Protein AF-0000000072264034 (afdb_homodimer)

Secondary structure (DSSP, 8-state):
--EEEEEEEEE-S-GGGGIIIIIIIT--EEEEE-SSEEEEEEEEEEEEEEEEESS-STTPPPPSEEEEES-HHHHHHHHHHHT----EEEEE-TTSEEEEEEE-TT--EEEEEEE--/--EEEEEEEEE-S-GGGGIIIIIIIT--EEEEE-SSEEEEEEEEEEEEEEEEESS-STTPPPPSEEEEES-HHHHHHHHHHHT----EEEEE-TTSEEEEEEE-TT--EEEEEEE--

Radius of gyration: 17.18 Å; Cα contacts (8 Å, |Δi|>4): 587; chains: 2; bounding box: 40×47×37 Å

Nearest PDB structures (foldseek):
  2pjs-assembly1_B  TM=9.920E-01  e=3.152E-16  Agrobacterium fabrum str. C58
  3itw-assembly1_B-2  TM=6.545E-01  e=9.251E-06  Micromonospora sp. ML1
  4hc5-assembly2_C  TM=7.228E-01  e=2.281E-04  Sphaerobacter thermophilus DSM 20745
  2i7r-assembly1_B  TM=6.997E-01  e=4.923E-04  Streptococcus pneumoniae
  1ss4-assembly1_A  TM=8.715E-01  e=2.963E-03  Bacillus cereus

Foldseek 3Di:
DDDDADDDDDDDPFQVLQCLPLCVLVPWDFPDDPRNDTDTDDPDDDDHDDDDDPAVPPRHHNFPEEAEDPDQVVSVVSCVVSPWDWPADQDQDPVFKGWTWTAGSVGTIYIYIYGHD/DDDDADDDDDDDPFQVLQCLPLCVLVPWDFPDDPRNDTDTHDPDDDDHDDDDDPAVPPRHHNFPEEAEDPDQVVSVVSCVVSPWDWPADQDQDPVFKGWTWTAGSVGTIYIYIYGHD

Sequence (234 aa):
MAVRRIVANISASDPAAARRFYGDLLGLDVAMDFGWIVTYAGDAEARVQVSVMSEGGAGTPVPDLSIEVDDVDAVLERAIALGFSIEYGPADEEWGVRRFYTRDSYGRLVNILTHKHMAVRRIVANISASDPAAARRFYGDLLGLDVAMDFGWIVTYAGDAEARVQVSVMSEGGAGTPVPDLSIEVDDVDAVLERAIALGFSIEYGPADEEWGVRRFYTRDSYGRLVNILTHKH

Organism: Brucella abortus (strain 2308) (NCBI:txid359391)

InterPro domains:
  IPR004360 Glyoxalase/fosfomycin resistance/dioxygenase domain [PF00903] (10-110)
  IPR029068 Glyoxalase/Bleomycin resistance protein/Dihydroxybiphenyl dioxygenase [G3DSA:3.10.180.10] (14-116)
  IPR029068 Glyoxalase/Bleomycin resistance protein/Dihydroxybiphenyl dioxygenase [SSF54593] (6-112)
  IPR037523 Vicinal oxygen chelate (VOC), core domain [PS51819] (2-115)

Structure (mmCIF, N/CA/C/O backbone):
data_AF-0000000072264034-model_v1
#
loop_
_entity.id
_entit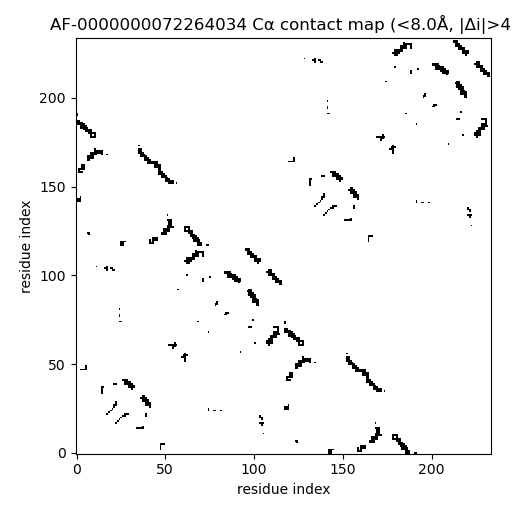y.type
_entity.pdbx_description
1 polymer 'Glyoxalase family protein'
#
loop_
_atom_site.group_PDB
_atom_site.id
_atom_site.type_symbol
_atom_site.label_atom_id
_atom_site.label_alt_id
_atom_site.label_comp_id
_atom_site.label_asym_id
_atom_site.label_entity_id
_atom_site.label_seq_id
_atom_site.pdbx_PDB_ins_code
_atom_site.Cartn_x
_atom_site.Cartn_y
_atom_site.Cartn_z
_atom_site.occupancy
_atom_site.B_iso_or_equiv
_atom_site.auth_seq_id
_atom_site.auth_comp_id
_atom_site.auth_asym_id
_atom_site.auth_atom_id
_atom_site.pdbx_PDB_model_num
ATOM 1 N N . MET A 1 1 ? 7.02 11.719 16.031 1 72.62 1 MET A N 1
ATOM 2 C CA . MET A 1 1 ? 5.891 11.422 15.156 1 72.62 1 MET A CA 1
ATOM 3 C C . MET A 1 1 ? 6.023 10.039 14.539 1 72.62 1 MET A C 1
ATOM 5 O O . MET A 1 1 ? 7.043 9.719 13.922 1 72.62 1 MET A O 1
ATOM 9 N N . ALA A 1 2 ? 4.902 9.203 14.82 1 92 2 ALA A N 1
ATOM 10 C CA . ALA A 1 2 ? 5.043 7.801 14.43 1 92 2 ALA A CA 1
ATOM 11 C C . ALA A 1 2 ? 3.949 7.398 13.445 1 92 2 ALA A C 1
ATOM 13 O O . ALA A 1 2 ? 2.783 7.758 13.625 1 92 2 ALA A O 1
ATOM 14 N N . VAL A 1 3 ? 4.289 6.922 12.328 1 98.62 3 VAL A N 1
ATOM 15 C CA . VAL A 1 3 ? 3.363 6.266 11.406 1 98.62 3 VAL A CA 1
ATOM 16 C C . VAL A 1 3 ? 2.816 4.992 12.047 1 98.62 3 VAL A C 1
ATOM 18 O O . VAL A 1 3 ? 3.576 4.188 12.586 1 98.62 3 VAL A O 1
ATOM 21 N N . ARG A 1 4 ? 1.456 4.812 11.945 1 98.56 4 ARG A N 1
ATOM 22 C CA . ARG A 1 4 ? 0.807 3.664 12.57 1 98.56 4 ARG A CA 1
ATOM 23 C C . ARG A 1 4 ? 0.429 2.615 11.523 1 98.56 4 ARG A C 1
ATOM 25 O O . ARG A 1 4 ? 0.397 1.42 11.828 1 98.56 4 ARG A O 1
ATOM 32 N N . ARG A 1 5 ? 0.097 3.082 10.336 1 98.69 5 ARG A N 1
ATOM 33 C CA . ARG A 1 5 ? -0.294 2.191 9.25 1 98.69 5 ARG A CA 1
ATOM 34 C C . ARG A 1 5 ? -0.157 2.885 7.895 1 98.69 5 ARG A C 1
ATOM 36 O O . ARG A 1 5 ? -0.272 4.109 7.805 1 98.69 5 ARG A O 1
ATOM 43 N N . ILE A 1 6 ? 0.175 2.156 6.926 1 98.88 6 ILE A N 1
ATOM 44 C CA . ILE A 1 6 ? 0.153 2.572 5.527 1 98.88 6 ILE A CA 1
ATOM 45 C C . ILE A 1 6 ? -0.735 1.624 4.723 1 98.88 6 ILE A C 1
ATOM 47 O O . ILE A 1 6 ? -0.479 0.419 4.672 1 98.88 6 ILE A O 1
ATOM 51 N N . VAL A 1 7 ? -1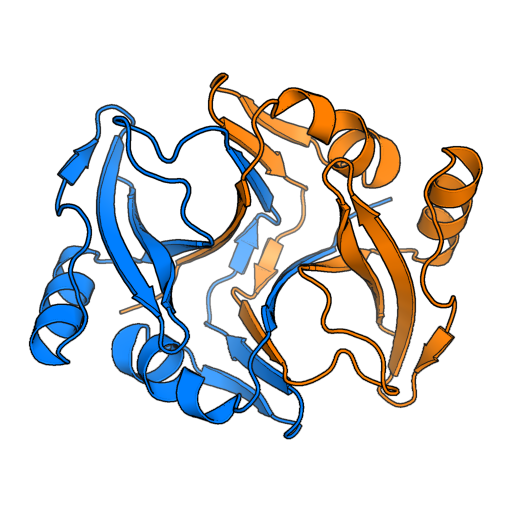.782 2.164 4.16 1 98.94 7 VAL A N 1
ATOM 52 C CA . VAL A 1 7 ? -2.719 1.359 3.381 1 98.94 7 VAL A CA 1
ATOM 53 C C . VAL A 1 7 ? -2.729 1.838 1.93 1 98.94 7 VAL A C 1
ATOM 55 O O . VAL A 1 7 ? -2.889 3.031 1.665 1 98.94 7 VAL A O 1
ATOM 58 N N . ALA A 1 8 ? -2.514 0.905 1.01 1 98.94 8 ALA A N 1
ATOM 59 C CA . ALA A 1 8 ? -2.68 1.218 -0.407 1 98.94 8 ALA A CA 1
ATOM 60 C C . ALA A 1 8 ? -4.156 1.359 -0.768 1 98.94 8 ALA A C 1
ATOM 62 O O . ALA A 1 8 ? -4.984 0.551 -0.344 1 98.94 8 ALA A O 1
ATOM 63 N N . ASN A 1 9 ? -4.465 2.41 -1.533 1 98.88 9 ASN A N 1
ATOM 64 C CA . ASN A 1 9 ? -5.809 2.596 -2.07 1 98.88 9 ASN A CA 1
ATOM 65 C C . ASN A 1 9 ? -5.844 2.387 -3.582 1 98.88 9 ASN A C 1
ATOM 67 O O . ASN A 1 9 ? -5.004 2.926 -4.309 1 98.88 9 ASN A O 1
ATOM 71 N N . ILE A 1 10 ? -6.793 1.66 -4.004 1 98.81 10 ILE A N 1
ATOM 72 C CA . ILE A 1 10 ? -7.012 1.413 -5.426 1 98.81 10 ILE A CA 1
ATOM 73 C C . ILE A 1 10 ? -8.258 2.158 -5.895 1 98.81 10 ILE A C 1
ATOM 75 O O . ILE A 1 10 ? -9.359 1.921 -5.387 1 98.81 10 ILE A O 1
ATOM 79 N N . SER A 1 11 ? -8.062 3.045 -6.832 1 98.69 11 SER A N 1
ATOM 80 C CA . SER A 1 11 ? -9.188 3.754 -7.422 1 98.69 11 SER A CA 1
ATOM 81 C C . SER A 1 11 ? -9.938 2.873 -8.414 1 98.69 11 SER A C 1
ATOM 83 O O . SER A 1 11 ? -9.336 2.295 -9.32 1 98.69 11 SER A O 1
ATOM 85 N N . ALA A 1 12 ? -11.188 2.756 -8.234 1 98.31 12 A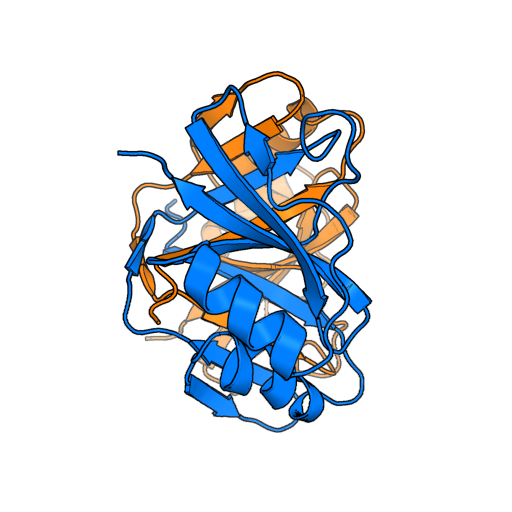LA A N 1
ATOM 86 C CA . ALA A 1 12 ? -12.023 1.998 -9.156 1 98.31 12 ALA A CA 1
ATOM 87 C C . ALA A 1 12 ? -13.469 2.492 -9.125 1 98.31 12 ALA A C 1
ATOM 89 O O . ALA A 1 12 ? -13.984 2.84 -8.055 1 98.31 12 ALA A O 1
ATOM 90 N N . SER A 1 13 ? -14.117 2.471 -10.25 1 97.06 13 SER A N 1
ATOM 91 C CA . SER A 1 13 ? -15.516 2.869 -10.312 1 97.06 13 SER A CA 1
ATOM 92 C C . 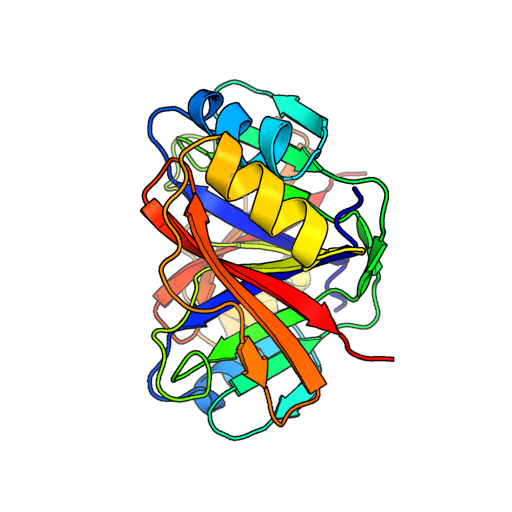SER A 1 13 ? -16.422 1.838 -9.633 1 97.06 13 SER A C 1
ATOM 94 O O . SER A 1 13 ? -17.453 2.184 -9.086 1 97.06 13 SER A O 1
ATOM 96 N N . ASP A 1 14 ? -16.047 0.581 -9.648 1 96.12 14 ASP A N 1
ATOM 97 C CA . ASP A 1 14 ? -16.812 -0.506 -9.039 1 96.12 14 ASP A CA 1
ATOM 98 C C . ASP A 1 14 ? -15.969 -1.264 -8.016 1 96.12 14 ASP A C 1
ATOM 100 O O . ASP A 1 14 ? -15.367 -2.295 -8.336 1 96.12 14 ASP A O 1
ATOM 104 N N . PRO A 1 15 ? -16.047 -0.89 -6.75 1 96.62 15 PRO A N 1
ATOM 105 C CA . PRO A 1 15 ? -15.242 -1.549 -5.719 1 96.62 15 PRO A CA 1
ATOM 106 C C . PRO A 1 15 ? -15.617 -3.016 -5.523 1 96.62 15 PRO A C 1
ATOM 108 O O . PRO A 1 15 ? -14.797 -3.812 -5.062 1 96.62 15 PRO A O 1
ATOM 111 N N . ALA A 1 16 ? -16.766 -3.451 -5.914 1 93.62 16 ALA A N 1
ATOM 112 C CA . ALA A 1 16 ? -17.234 -4.812 -5.695 1 93.62 16 ALA A CA 1
ATOM 113 C C . ALA A 1 16 ? -16.469 -5.812 -6.555 1 93.62 16 ALA A C 1
ATOM 115 O O . ALA A 1 16 ? -16.344 -6.984 -6.191 1 93.62 16 ALA A O 1
ATOM 116 N N . ALA A 1 17 ? -15.961 -5.375 -7.625 1 95.62 17 ALA A N 1
ATOM 117 C CA . ALA A 1 17 ? -15.234 -6.254 -8.539 1 95.62 17 ALA A CA 1
ATOM 118 C C . ALA A 1 17 ? -13.938 -6.75 -7.91 1 95.62 17 ALA A C 1
ATOM 120 O O . ALA A 1 17 ? -13.344 -7.723 -8.383 1 95.62 17 ALA A O 1
ATOM 121 N N . ALA A 1 18 ? -13.523 -6.105 -6.816 1 97.12 18 ALA A N 1
ATOM 122 C CA . ALA A 1 18 ? -12.266 -6.445 -6.148 1 97.12 18 ALA A CA 1
ATOM 123 C C . ALA A 1 18 ? -12.336 -7.84 -5.539 1 97.12 18 ALA A C 1
ATOM 125 O O . ALA A 1 18 ? -11.297 -8.461 -5.285 1 97.12 18 ALA A O 1
ATOM 126 N N . ARG A 1 19 ? -13.492 -8.359 -5.25 1 97.62 19 ARG A N 1
ATOM 127 C CA . ARG A 1 19 ? -13.68 -9.633 -4.57 1 97.62 19 ARG A CA 1
ATOM 128 C C . ARG A 1 19 ? -13 -10.766 -5.336 1 97.62 19 ARG A C 1
ATOM 130 O O . ARG A 1 19 ? -12.406 -11.664 -4.727 1 97.62 19 ARG A O 1
ATOM 137 N N . ARG A 1 20 ? -13.039 -10.711 -6.609 1 97.81 20 ARG A N 1
ATOM 138 C CA . ARG A 1 20 ? -12.469 -11.773 -7.426 1 97.81 20 ARG A CA 1
ATOM 139 C C . ARG A 1 20 ? -10.984 -11.953 -7.145 1 97.81 20 ARG A C 1
ATOM 141 O O . ARG A 1 20 ? -10.5 -13.078 -7 1 97.81 20 ARG A O 1
ATOM 148 N N . PHE A 1 21 ? -10.266 -10.883 -7.082 1 98.69 21 PHE A N 1
ATOM 149 C CA . PHE A 1 21 ? -8.82 -10.953 -6.902 1 98.69 21 PHE A CA 1
ATOM 150 C C . PHE A 1 21 ? -8.469 -11.031 -5.422 1 98.69 21 PHE A C 1
ATOM 152 O O . PHE A 1 21 ? -7.797 -11.977 -4.992 1 98.69 21 PHE A O 1
ATOM 159 N N . TYR A 1 22 ? -8.898 -10.062 -4.617 1 98.81 22 TYR A N 1
ATOM 160 C CA . TYR A 1 22 ? -8.438 -9.914 -3.238 1 98.81 22 TYR A CA 1
ATOM 161 C C . TYR A 1 22 ? -9.156 -10.898 -2.32 1 98.81 22 TYR A C 1
ATOM 163 O O . TYR A 1 22 ? -8.594 -11.344 -1.317 1 98.81 22 TYR A O 1
ATOM 171 N N . GLY A 1 23 ? -10.398 -11.211 -2.602 1 98.19 23 GLY A N 1
ATOM 172 C CA . GLY A 1 23 ? -11.133 -12.211 -1.848 1 98.19 23 GLY A CA 1
ATOM 173 C C . GLY A 1 23 ? -10.891 -13.625 -2.346 1 98.19 23 GLY A C 1
ATOM 174 O O . GLY A 1 23 ? -10.211 -14.414 -1.685 1 98.19 23 GLY A O 1
ATOM 175 N N . ASP A 1 24 ? -11.281 -13.875 -3.57 1 97.81 24 ASP A N 1
ATOM 176 C CA . ASP A 1 24 ? -11.297 -15.234 -4.098 1 97.81 24 ASP A CA 1
ATOM 177 C C . ASP A 1 24 ? -9.875 -15.75 -4.316 1 97.81 24 ASP A C 1
ATOM 179 O O . ASP A 1 24 ? -9.555 -16.891 -3.945 1 97.81 24 ASP A O 1
ATOM 183 N N . LEU A 1 25 ? -9.039 -14.992 -4.867 1 98.56 25 LEU A N 1
ATOM 184 C CA . LEU A 1 25 ? -7.688 -15.461 -5.156 1 98.56 25 LEU A CA 1
ATOM 185 C C . LEU A 1 25 ? -6.82 -15.422 -3.902 1 98.56 25 LEU A C 1
ATOM 187 O O . LEU A 1 25 ? -6.168 -16.406 -3.562 1 98.56 25 LEU A O 1
ATOM 191 N N . LEU A 1 26 ? -6.844 -14.234 -3.16 1 98.62 26 LEU A N 1
ATOM 192 C CA . LEU A 1 26 ? -5.844 -14.039 -2.115 1 98.62 26 LEU A CA 1
ATOM 193 C C . LEU A 1 26 ? -6.398 -14.438 -0.752 1 98.62 26 LEU A C 1
ATOM 195 O O . LEU A 1 26 ? -5.652 -14.516 0.227 1 98.62 26 LEU A O 1
ATOM 199 N N . GLY A 1 27 ? -7.711 -14.586 -0.671 1 98.06 27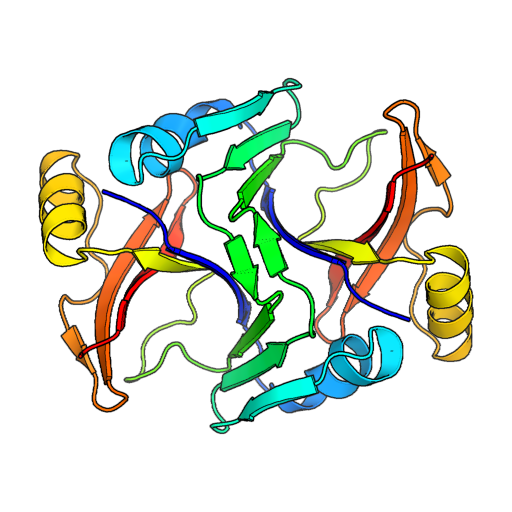 GLY A N 1
ATOM 200 C CA . GLY A 1 27 ? -8.305 -15.102 0.55 1 98.06 27 GLY A CA 1
ATOM 201 C C . GLY A 1 27 ? -8.484 -14.047 1.622 1 98.06 27 GLY A C 1
ATOM 202 O O . GLY A 1 27 ? -8.625 -14.367 2.805 1 98.06 27 GLY A O 1
ATOM 203 N N . LEU A 1 28 ? -8.445 -12.789 1.268 1 98.62 28 LEU A N 1
ATOM 204 C CA . LEU A 1 28 ? -8.68 -11.727 2.24 1 98.62 28 LEU A CA 1
ATOM 205 C C . LEU A 1 28 ? -10.172 -11.57 2.525 1 98.62 28 LEU A C 1
ATOM 207 O O . LEU A 1 28 ? -11.008 -11.844 1.659 1 98.62 28 LEU A O 1
ATOM 211 N N . ASP A 1 29 ? -10.438 -11.055 3.736 1 98.25 29 ASP A N 1
ATOM 212 C CA . ASP A 1 29 ? -11.82 -10.82 4.148 1 98.25 29 ASP A CA 1
ATOM 213 C C . ASP A 1 29 ? -12.219 -9.367 3.945 1 98.25 29 ASP A C 1
ATOM 215 O O . ASP A 1 29 ? -11.383 -8.469 4.039 1 98.25 29 ASP A O 1
ATOM 219 N N . VAL A 1 30 ? -13.523 -9.172 3.693 1 98.25 30 VAL A N 1
ATOM 220 C CA . VAL A 1 30 ? -14.047 -7.809 3.713 1 98.25 30 VAL A CA 1
ATOM 221 C C . VAL A 1 30 ? -14.102 -7.301 5.152 1 98.25 30 VAL A C 1
ATOM 223 O O . VAL A 1 30 ? -14.883 -7.797 5.961 1 98.25 30 VAL A O 1
ATOM 226 N N . ALA A 1 31 ? -13.281 -6.332 5.43 1 98.12 31 ALA A N 1
ATOM 227 C CA . ALA A 1 31 ? -13.242 -5.754 6.77 1 98.12 31 ALA A CA 1
ATOM 228 C C . ALA A 1 31 ? -14.195 -4.562 6.887 1 98.12 31 ALA A C 1
ATOM 230 O O . ALA A 1 31 ? -14.672 -4.246 7.977 1 98.12 31 ALA A O 1
ATOM 231 N N . MET A 1 32 ? -14.367 -3.865 5.84 1 96.88 32 MET A N 1
ATOM 232 C CA . MET A 1 32 ? -15.242 -2.701 5.742 1 96.88 32 MET A CA 1
ATOM 233 C C . MET A 1 32 ? -15.852 -2.594 4.348 1 96.88 32 MET A C 1
ATOM 235 O O . MET A 1 32 ? -15.164 -2.814 3.348 1 96.88 32 MET A O 1
ATOM 239 N N . ASP A 1 33 ? -17.109 -2.277 4.293 1 97 33 ASP A N 1
ATOM 240 C CA . ASP A 1 33 ? -17.781 -2.004 3.033 1 97 33 ASP A CA 1
ATOM 241 C C . ASP A 1 33 ? -18.812 -0.886 3.195 1 97 33 ASP A C 1
ATOM 243 O O . ASP A 1 33 ? -19.922 -1.12 3.688 1 97 33 ASP A O 1
ATOM 247 N N . PHE A 1 34 ? -18.422 0.276 2.648 1 94.81 34 PHE A N 1
ATOM 248 C CA . PHE A 1 34 ? -19.328 1.412 2.715 1 94.81 34 PHE A CA 1
ATOM 249 C C . PHE A 1 34 ? -19.844 1.776 1.327 1 94.81 34 PHE A C 1
ATOM 251 O O . PHE A 1 34 ? -20.391 2.865 1.125 1 94.81 34 PHE A O 1
ATOM 258 N N . GLY A 1 35 ? -19.703 0.931 0.452 1 94.25 35 GLY A N 1
ATOM 259 C CA . GLY A 1 35 ? -20.125 1.185 -0.916 1 94.25 35 GLY A CA 1
ATOM 260 C C . GLY A 1 35 ? -19.078 1.919 -1.736 1 94.25 35 GLY A C 1
ATOM 261 O O . GLY A 1 35 ? -18.531 1.365 -2.689 1 94.25 35 GLY A O 1
ATOM 262 N N . TRP A 1 36 ? -18.766 3.088 -1.222 1 95.75 36 TRP A N 1
ATOM 263 C CA . TRP A 1 36 ? -17.781 3.885 -1.947 1 95.75 36 TRP A CA 1
ATOM 264 C C . TRP A 1 36 ? -16.359 3.424 -1.626 1 95.75 36 TRP A C 1
ATOM 266 O O . TRP A 1 36 ? -15.414 3.775 -2.33 1 95.75 36 TRP A O 1
ATOM 276 N N . ILE A 1 37 ? -16.188 2.643 -0.536 1 97.88 37 ILE A N 1
ATOM 277 C CA . ILE A 1 37 ? -14.914 2.025 -0.165 1 97.88 37 ILE A CA 1
ATOM 278 C C . ILE A 1 37 ? -15.156 0.592 0.305 1 97.88 37 ILE A C 1
ATOM 280 O O . ILE A 1 37 ? -16.109 0.323 1.03 1 97.88 37 ILE A O 1
ATOM 284 N N . VAL A 1 38 ? -14.328 -0.296 -0.132 1 98.5 38 VAL A N 1
ATOM 285 C CA . VAL A 1 38 ? -14.234 -1.651 0.401 1 98.5 38 VAL A CA 1
ATOM 286 C C . VAL A 1 38 ? -12.789 -1.946 0.81 1 98.5 38 VAL A C 1
ATOM 288 O O . VAL A 1 38 ? -11.867 -1.771 0.015 1 98.5 38 VAL A O 1
ATOM 291 N N . THR A 1 39 ? -12.633 -2.326 2.049 1 98.75 39 THR A N 1
ATOM 292 C CA . THR A 1 39 ? -11.312 -2.719 2.533 1 98.75 39 THR A CA 1
ATOM 293 C C . THR A 1 39 ? -11.227 -4.234 2.705 1 98.75 39 THR A C 1
ATOM 295 O O . THR A 1 39 ? -12.102 -4.844 3.324 1 98.75 39 THR A O 1
ATOM 298 N N . TYR A 1 40 ? -10.227 -4.82 2.113 1 98.81 40 TYR A N 1
ATOM 299 C CA . TYR A 1 40 ? -9.883 -6.23 2.281 1 98.81 40 TYR A CA 1
ATOM 300 C C . TYR A 1 40 ? -8.719 -6.395 3.246 1 98.81 40 TYR A C 1
ATOM 302 O O . TYR A 1 40 ? -7.707 -5.699 3.135 1 98.81 40 TYR A O 1
ATOM 310 N N . ALA A 1 41 ? -8.906 -7.309 4.211 1 98.69 41 ALA A N 1
ATOM 311 C CA . ALA A 1 41 ? -7.883 -7.469 5.238 1 98.69 41 ALA A CA 1
ATOM 312 C C . ALA A 1 41 ? -7.648 -8.945 5.551 1 98.69 41 ALA A C 1
ATOM 314 O O . ALA A 1 41 ? -8.531 -9.781 5.344 1 98.69 41 ALA A O 1
ATOM 315 N N . GLY A 1 42 ? -6.395 -9.195 5.898 1 98.06 42 GLY A N 1
ATOM 316 C CA . GLY A 1 42 ? -6.051 -10.508 6.41 1 98.06 42 GLY A CA 1
ATOM 317 C C . GLY A 1 42 ? -5.848 -10.531 7.914 1 98.06 42 GLY A C 1
ATOM 318 O O . GLY A 1 42 ? -6.02 -9.516 8.586 1 98.06 42 GLY A O 1
ATOM 319 N N . ASP A 1 43 ? -5.434 -11.719 8.43 1 96.12 43 ASP A N 1
ATOM 320 C CA . ASP A 1 43 ? -5.27 -11.898 9.867 1 96.12 43 ASP A CA 1
ATOM 321 C C . ASP A 1 43 ? -3.861 -11.516 10.312 1 96.12 43 ASP A C 1
ATOM 323 O O . ASP A 1 43 ? -3.623 -11.266 11.5 1 96.12 43 ASP A O 1
ATOM 327 N N . ALA A 1 44 ? -2.979 -11.367 9.43 1 97.69 44 ALA A N 1
ATOM 328 C CA . ALA A 1 44 ? -1.58 -11.094 9.75 1 97.69 44 ALA A CA 1
ATOM 329 C C . ALA A 1 44 ? -1.361 -9.609 10.047 1 97.69 44 ALA A C 1
ATOM 331 O O . ALA A 1 44 ? -2.141 -8.766 9.602 1 97.69 44 ALA A O 1
ATOM 332 N N . GLU A 1 45 ? -0.335 -9.383 10.906 1 98.31 45 GLU A N 1
ATOM 333 C CA . GLU A 1 45 ? 0.249 -8.055 11.055 1 98.31 45 GLU A CA 1
ATOM 334 C C . GLU A 1 45 ? 1.635 -7.984 10.422 1 98.31 45 GLU A C 1
ATOM 336 O O . GLU A 1 45 ? 2.389 -8.961 10.461 1 98.31 45 GLU A O 1
ATOM 341 N N . ALA A 1 46 ? 1.91 -6.879 9.828 1 98.5 46 ALA A N 1
ATOM 342 C CA . ALA A 1 46 ? 3.221 -6.676 9.219 1 98.5 46 ALA A CA 1
ATOM 343 C C . ALA A 1 46 ? 3.773 -5.293 9.547 1 98.5 46 ALA A C 1
ATOM 345 O O . ALA A 1 46 ? 3.016 -4.371 9.867 1 98.5 46 ALA A O 1
ATOM 346 N N . ARG A 1 47 ? 5.102 -5.227 9.531 1 98.5 47 ARG A N 1
ATOM 347 C CA . ARG A 1 47 ? 5.758 -3.936 9.727 1 98.5 47 ARG A CA 1
ATOM 348 C C . ARG A 1 47 ? 5.234 -2.904 8.727 1 98.5 47 ARG A C 1
ATOM 350 O O . ARG A 1 47 ? 5.066 -3.205 7.547 1 98.5 47 ARG A O 1
ATOM 357 N N . VAL A 1 48 ? 4.941 -1.649 9.141 1 98.62 48 VAL A N 1
ATOM 358 C CA . VAL A 1 48 ? 4.516 -0.566 8.266 1 98.62 48 VAL A CA 1
ATOM 359 C C . VAL A 1 48 ? 5.648 -0.2 7.309 1 98.62 48 VAL A C 1
ATOM 361 O O . VAL A 1 48 ? 6.762 0.102 7.746 1 98.62 48 VAL A O 1
ATOM 364 N N . GLN A 1 49 ? 5.379 -0.206 5.992 1 98.88 49 GLN A N 1
ATOM 365 C CA . GLN A 1 49 ? 6.434 0.091 5.031 1 98.88 49 GLN A CA 1
ATOM 366 C C . GLN A 1 49 ? 5.852 0.456 3.67 1 98.88 49 GLN A C 1
ATOM 368 O O . GLN A 1 49 ? 4.68 0.183 3.396 1 98.88 49 GLN A O 1
ATOM 373 N N . VAL A 1 50 ? 6.633 1.157 2.863 1 98.94 50 VAL A N 1
ATOM 374 C CA . VAL A 1 50 ? 6.375 1.527 1.476 1 98.94 50 VAL A CA 1
ATOM 375 C C . VAL A 1 50 ? 7.68 1.489 0.68 1 98.94 50 VAL A C 1
ATOM 377 O O . VAL A 1 50 ? 8.75 1.79 1.214 1 98.94 50 VAL A O 1
ATOM 380 N N . SER A 1 51 ? 7.598 1.097 -0.594 1 98.88 51 SER A N 1
ATOM 381 C CA . SER A 1 51 ? 8.805 1.015 -1.413 1 98.88 51 SER A CA 1
ATOM 382 C C . SER A 1 51 ? 8.719 1.945 -2.617 1 98.88 51 SER A C 1
ATOM 384 O O . SER A 1 51 ? 7.656 2.084 -3.229 1 98.88 51 SER A O 1
ATOM 386 N N . VAL A 1 52 ? 9.797 2.59 -2.953 1 98.88 52 VAL A N 1
ATOM 387 C CA . VAL A 1 52 ? 9.969 3.387 -4.164 1 98.88 52 VAL A CA 1
ATOM 388 C C . VAL A 1 52 ? 10.953 2.693 -5.102 1 98.88 52 VAL A C 1
ATOM 390 O O . VAL A 1 52 ? 12.055 2.314 -4.688 1 98.88 52 VAL A O 1
ATOM 393 N N . MET A 1 53 ? 10.508 2.516 -6.34 1 98.62 53 MET A N 1
ATOM 394 C CA . MET A 1 53 ? 11.266 1.662 -7.254 1 98.62 53 MET A CA 1
ATOM 395 C C . MET A 1 53 ? 11.422 2.326 -8.617 1 98.62 53 MET A C 1
ATOM 397 O O . MET A 1 53 ? 10.477 2.932 -9.133 1 98.62 53 MET A O 1
ATOM 401 N N . SER A 1 54 ? 12.586 2.123 -9.258 1 98.56 54 SER A N 1
ATOM 402 C CA . SER A 1 54 ? 12.781 2.535 -10.641 1 98.56 54 SER A CA 1
ATOM 403 C C . SER A 1 54 ? 12.516 1.381 -11.602 1 98.56 54 SER A C 1
ATOM 405 O O . SER A 1 54 ? 12.305 1.598 -12.797 1 98.56 54 SER A O 1
ATOM 407 N N . GLU A 1 55 ? 12.594 0.211 -11.141 1 98.44 55 GLU A N 1
ATOM 408 C CA . GLU A 1 55 ? 12.242 -1.03 -11.82 1 98.44 55 GLU A CA 1
ATOM 409 C C . GLU A 1 55 ? 11.797 -2.1 -10.828 1 98.44 55 GLU A C 1
ATOM 411 O O . GLU A 1 55 ? 12.016 -1.965 -9.625 1 98.44 55 GLU A O 1
ATOM 416 N N . GLY A 1 56 ? 11.156 -3.232 -11.359 1 98.38 56 GLY A N 1
ATOM 417 C CA . GLY A 1 56 ? 10.625 -4.27 -10.492 1 98.38 56 GLY A CA 1
ATOM 418 C C . GLY A 1 56 ? 11.641 -5.34 -10.141 1 98.38 56 GLY A C 1
ATOM 419 O O . GLY A 1 56 ? 11.312 -6.336 -9.5 1 98.38 56 GLY A O 1
ATOM 420 N N . GLY A 1 57 ? 12.898 -5.109 -10.539 1 97.38 57 GLY A N 1
ATOM 421 C CA . GLY A 1 57 ? 13.906 -6.152 -10.461 1 97.38 57 GLY A CA 1
ATOM 422 C C . GLY A 1 57 ? 13.93 -7.059 -11.672 1 97.38 57 GLY A C 1
ATOM 423 O O . GLY A 1 57 ? 12.875 -7.375 -12.234 1 97.38 57 GLY A O 1
ATOM 424 N N . ALA A 1 58 ? 15.188 -7.473 -12.109 1 96.38 58 ALA A N 1
ATOM 425 C CA . ALA A 1 58 ? 15.359 -8.344 -13.266 1 96.38 58 ALA A CA 1
ATOM 426 C C . ALA A 1 58 ? 14.789 -7.695 -14.531 1 96.38 58 ALA A C 1
ATOM 428 O O . ALA A 1 58 ? 14.281 -8.383 -15.414 1 96.38 58 ALA A O 1
ATOM 429 N N . GLY A 1 59 ? 14.75 -6.395 -14.531 1 95.94 59 GLY A N 1
ATOM 430 C CA . GLY A 1 59 ? 14.336 -5.656 -15.719 1 95.94 59 GLY A CA 1
ATOM 431 C C . GLY A 1 59 ? 12.836 -5.609 -15.898 1 95.94 59 GLY A C 1
ATOM 432 O O . GLY A 1 59 ? 12.344 -5.219 -16.953 1 95.94 59 GLY A O 1
ATOM 433 N N . THR A 1 60 ? 12.062 -6 -14.914 1 98.5 60 THR A N 1
ATOM 434 C CA . THR A 1 60 ? 10.609 -6.008 -15.023 1 98.5 60 THR A CA 1
ATOM 435 C C . THR A 1 60 ? 10.039 -4.629 -14.711 1 98.5 60 THR A C 1
ATOM 437 O O . THR A 1 60 ? 10.711 -3.793 -14.102 1 98.5 60 THR A O 1
ATOM 440 N N . PRO A 1 61 ? 8.766 -4.379 -15.195 1 98.69 61 PRO A N 1
ATOM 441 C CA . PRO A 1 61 ? 8.102 -3.137 -14.789 1 98.69 61 PRO A CA 1
ATOM 442 C C . PRO A 1 61 ? 7.832 -3.074 -13.289 1 98.69 61 PRO A C 1
ATOM 444 O O . PRO A 1 61 ? 7.773 -4.113 -12.625 1 98.69 61 PRO A O 1
ATOM 447 N N . VAL A 1 62 ? 7.703 -1.868 -12.773 1 98.88 62 VAL A N 1
ATOM 448 C CA . VAL A 1 62 ? 7.391 -1.685 -11.359 1 98.88 62 VAL A CA 1
ATOM 449 C C . VAL A 1 62 ? 5.957 -2.125 -11.086 1 98.88 62 VAL A C 1
ATOM 451 O O . VAL A 1 62 ? 5.012 -1.585 -11.664 1 98.88 62 VAL A O 1
ATOM 454 N N . PRO A 1 63 ? 5.758 -3.141 -10.195 1 98.94 63 PRO A N 1
ATOM 455 C CA . PRO A 1 63 ? 4.383 -3.451 -9.789 1 98.94 63 PRO A CA 1
ATOM 456 C C . PRO A 1 63 ? 3.783 -2.391 -8.867 1 98.94 63 PRO A C 1
ATOM 458 O O . PRO A 1 63 ? 4.52 -1.65 -8.211 1 98.94 63 PRO A O 1
ATOM 461 N N . ASP A 1 64 ? 2.465 -2.387 -8.828 1 98.81 64 ASP A N 1
ATOM 462 C CA . ASP A 1 64 ? 1.767 -1.446 -7.957 1 98.81 64 ASP A CA 1
ATOM 463 C C . ASP A 1 64 ? 1.794 -1.919 -6.508 1 98.81 64 ASP A C 1
ATOM 465 O O . ASP A 1 64 ? 1.796 -1.103 -5.582 1 98.81 64 ASP A O 1
ATOM 469 N N . LEU A 1 65 ? 1.752 -3.201 -6.32 1 98.94 65 LEU A N 1
ATOM 470 C CA . LEU A 1 65 ? 1.781 -3.842 -5.008 1 98.94 65 LEU A CA 1
ATOM 471 C C . LEU A 1 65 ? 2.75 -5.02 -5 1 98.94 65 LEU A C 1
ATOM 473 O O . LEU A 1 65 ? 2.889 -5.723 -6.004 1 98.94 65 LEU A O 1
ATOM 477 N N . SER A 1 66 ? 3.428 -5.199 -3.877 1 98.94 66 SER A N 1
ATOM 478 C CA . SER A 1 66 ? 4.074 -6.465 -3.531 1 98.94 66 SER A CA 1
ATOM 479 C C . SER A 1 66 ? 3.33 -7.172 -2.404 1 98.94 66 SER A C 1
ATOM 481 O O . SER A 1 66 ? 3.193 -6.633 -1.306 1 98.94 66 SER A O 1
ATOM 483 N N . ILE A 1 67 ? 2.826 -8.336 -2.701 1 98.94 67 ILE A N 1
ATOM 484 C CA . ILE A 1 67 ? 2.043 -9.102 -1.737 1 98.94 67 ILE A CA 1
ATOM 485 C C . ILE A 1 67 ? 2.752 -10.414 -1.424 1 98.94 67 ILE A C 1
ATOM 487 O O . ILE A 1 67 ? 2.895 -11.273 -2.297 1 98.94 67 ILE A O 1
ATOM 491 N N . GLU A 1 68 ? 3.191 -10.492 -0.186 1 98.94 68 GLU A N 1
ATOM 492 C CA . GLU A 1 68 ? 3.824 -11.734 0.259 1 98.94 68 GLU A CA 1
ATOM 493 C C . GLU A 1 68 ? 2.785 -12.742 0.74 1 98.94 68 GLU A C 1
ATOM 495 O O . GLU A 1 68 ? 1.894 -12.398 1.519 1 98.94 68 GLU A O 1
ATOM 500 N N . VAL A 1 69 ? 2.947 -13.961 0.295 1 98.81 69 VAL A N 1
ATOM 501 C CA . VAL A 1 69 ? 2.055 -15.047 0.691 1 98.81 69 VAL A CA 1
ATOM 502 C C . VAL A 1 69 ? 2.869 -16.203 1.264 1 98.81 69 VAL A C 1
ATOM 504 O O . VAL A 1 69 ? 4.09 -16.25 1.096 1 98.81 69 VAL A O 1
ATOM 507 N N . ASP A 1 70 ? 2.186 -17.078 2.057 1 97.81 70 ASP A N 1
ATOM 508 C CA . ASP A 1 70 ? 2.896 -18.188 2.703 1 97.81 70 ASP A CA 1
ATOM 509 C C . ASP A 1 70 ? 3.297 -19.25 1.688 1 97.81 70 ASP A C 1
ATOM 511 O O . ASP A 1 70 ? 4.281 -19.969 1.889 1 97.81 70 ASP A O 1
ATOM 515 N N . ASP A 1 71 ? 2.527 -19.375 0.601 1 98.06 71 ASP A N 1
ATOM 516 C CA . ASP A 1 71 ? 2.771 -20.375 -0.428 1 98.06 71 ASP A CA 1
ATOM 517 C C . ASP A 1 71 ? 2.475 -19.828 -1.819 1 98.06 71 ASP A C 1
ATOM 519 O O . ASP A 1 71 ? 1.354 -19.953 -2.316 1 98.06 71 ASP A O 1
ATOM 523 N N . VAL A 1 72 ? 3.553 -19.391 -2.49 1 98.69 72 VAL A N 1
ATOM 524 C CA . VAL A 1 72 ? 3.391 -18.672 -3.758 1 98.69 72 VAL A CA 1
ATOM 525 C C . VAL A 1 72 ? 2.984 -19.672 -4.852 1 98.69 72 VAL A C 1
ATOM 527 O O . VAL A 1 72 ? 2.217 -19.328 -5.754 1 98.69 72 VAL A O 1
ATOM 530 N N . ASP A 1 73 ? 3.381 -20.906 -4.793 1 98.62 73 ASP A N 1
ATOM 531 C CA . ASP A 1 73 ? 3.035 -21.891 -5.809 1 98.62 73 ASP A CA 1
ATOM 532 C C . ASP A 1 73 ? 1.549 -22.234 -5.754 1 98.62 73 ASP A C 1
ATOM 534 O O . ASP A 1 73 ? 0.908 -22.422 -6.789 1 98.62 73 ASP A O 1
ATOM 538 N N . ALA A 1 74 ? 1.069 -22.297 -4.555 1 98.56 74 ALA A N 1
ATOM 539 C CA . ALA A 1 74 ? -0.361 -22.547 -4.406 1 98.56 74 ALA A CA 1
ATOM 540 C C . ALA A 1 74 ? -1.186 -21.406 -4.98 1 98.56 74 ALA A C 1
ATOM 542 O O . ALA A 1 74 ? -2.209 -21.625 -5.629 1 98.56 74 ALA A O 1
ATOM 543 N N . VAL A 1 75 ? -0.786 -20.188 -4.727 1 98.75 75 VAL A N 1
ATOM 544 C CA . VAL A 1 75 ? -1.507 -19.031 -5.25 1 98.75 75 VAL A CA 1
ATOM 545 C C . VAL A 1 75 ? -1.398 -19 -6.77 1 98.75 75 VAL A C 1
ATOM 547 O O . VAL A 1 75 ? -2.357 -18.641 -7.461 1 98.75 75 VAL A O 1
ATOM 550 N N . LEU A 1 76 ? -0.222 -19.344 -7.301 1 98.88 76 LEU A N 1
ATOM 551 C CA . LEU A 1 76 ? -0.028 -19.406 -8.742 1 98.88 76 LEU A CA 1
ATOM 552 C C . LEU A 1 76 ? -1 -20.391 -9.383 1 98.88 76 LEU A C 1
ATOM 554 O O . LEU A 1 76 ? -1.661 -20.062 -10.367 1 98.88 76 LEU A O 1
ATOM 558 N N . GLU A 1 77 ? -1.116 -21.547 -8.812 1 98.62 77 GLU A N 1
ATOM 559 C CA . GLU A 1 77 ? -2.035 -22.562 -9.336 1 98.62 77 GLU A CA 1
ATOM 560 C C . GLU A 1 77 ? -3.475 -22.047 -9.32 1 98.62 77 GLU A C 1
ATOM 562 O O . GLU A 1 77 ? -4.215 -22.25 -10.281 1 98.62 77 GLU A O 1
ATOM 567 N N . ARG A 1 78 ? -3.852 -21.453 -8.266 1 98.5 78 ARG A N 1
ATOM 568 C CA . ARG A 1 78 ? -5.195 -20.906 -8.133 1 98.5 78 ARG A CA 1
ATOM 569 C C . ARG A 1 78 ? -5.43 -19.781 -9.156 1 98.5 78 ARG A C 1
ATOM 571 O O . ARG A 1 78 ? -6.516 -19.688 -9.734 1 98.5 78 ARG A O 1
ATOM 578 N N . ALA A 1 79 ? -4.422 -18.938 -9.297 1 98.75 79 ALA A N 1
ATOM 579 C CA . ALA A 1 79 ? -4.527 -17.844 -10.266 1 98.75 79 ALA A CA 1
ATOM 580 C C . ALA A 1 79 ? -4.781 -18.391 -11.672 1 98.75 79 ALA A C 1
ATOM 582 O O . ALA A 1 79 ? -5.656 -17.891 -12.383 1 98.75 79 ALA A O 1
ATOM 583 N N . ILE A 1 80 ? -4.027 -19.391 -12.047 1 98.62 80 ILE A N 1
ATOM 584 C CA . ILE A 1 80 ? -4.184 -20 -13.359 1 98.62 80 ILE A CA 1
ATOM 585 C C . ILE A 1 80 ? -5.578 -20.625 -13.484 1 98.62 80 ILE A C 1
ATOM 587 O O . ILE A 1 80 ? -6.262 -20.422 -14.484 1 98.62 80 ILE A O 1
ATOM 591 N N . ALA A 1 81 ? -5.98 -21.328 -12.477 1 98.19 81 ALA A N 1
ATOM 592 C CA . ALA A 1 81 ? -7.281 -21.984 -12.484 1 98.19 81 ALA A CA 1
ATOM 593 C C . ALA A 1 81 ? -8.414 -20.969 -12.625 1 98.19 81 ALA A C 1
ATOM 595 O O . ALA A 1 81 ? -9.438 -21.25 -13.25 1 98.19 81 ALA A O 1
ATOM 596 N N . LEU A 1 82 ? -8.203 -19.797 -12.031 1 97.81 82 LEU A N 1
ATOM 597 C CA . LEU A 1 82 ? -9.227 -18.766 -12.031 1 97.81 82 LEU A CA 1
ATOM 598 C C . LEU A 1 82 ? -9.141 -17.906 -13.297 1 97.81 82 LEU A C 1
ATOM 600 O O . LEU A 1 82 ? -9.977 -17.031 -13.516 1 97.81 82 LEU A O 1
ATOM 604 N N . GLY A 1 83 ? -8.125 -18.094 -14.055 1 98.06 83 GLY A N 1
ATOM 605 C CA . GLY A 1 83 ? -8.031 -17.438 -15.352 1 98.06 83 GLY A CA 1
ATOM 606 C C . GLY A 1 83 ? -7.293 -16.109 -15.297 1 98.06 83 GLY A C 1
ATOM 607 O O . GLY A 1 83 ? -7.43 -15.289 -16.203 1 98.06 83 GLY A O 1
ATOM 608 N N . PHE A 1 84 ? -6.559 -15.852 -14.281 1 98.38 84 PHE A N 1
ATOM 609 C CA . PHE A 1 84 ? -5.742 -14.641 -14.219 1 98.38 84 PHE A CA 1
ATOM 610 C C . PHE A 1 84 ? -4.516 -14.773 -15.117 1 98.38 84 PHE A C 1
ATOM 612 O O . PHE A 1 84 ? -3.986 -15.875 -15.289 1 98.38 84 PHE A O 1
ATOM 619 N N . SER A 1 85 ? -4.07 -13.641 -15.656 1 97.94 85 SER A N 1
ATOM 620 C CA . SER A 1 85 ? -2.852 -13.625 -16.453 1 97.94 85 SER A CA 1
ATOM 621 C C . SER A 1 85 ? -1.614 -13.812 -15.586 1 97.94 85 SER A C 1
ATOM 623 O O . SER A 1 85 ? -1.599 -13.398 -14.422 1 97.94 85 SER A O 1
ATOM 625 N N . ILE A 1 86 ? -0.647 -14.508 -16.141 1 98.81 86 ILE A N 1
ATOM 626 C CA . ILE A 1 86 ? 0.69 -14.523 -15.562 1 98.81 86 ILE A CA 1
ATOM 627 C C . ILE A 1 86 ? 1.631 -13.664 -16.406 1 98.81 86 ILE A C 1
ATOM 629 O O . ILE A 1 86 ? 2.043 -14.07 -17.484 1 98.81 86 ILE A O 1
ATOM 633 N N . GLU A 1 87 ? 1.978 -12.516 -15.875 1 98.81 87 GLU A N 1
ATOM 634 C CA . GLU A 1 87 ? 2.68 -11.492 -16.641 1 98.81 87 GLU A CA 1
ATOM 635 C C . GLU A 1 87 ? 4.191 -11.711 -16.594 1 98.81 87 GLU A C 1
ATOM 637 O O . GLU A 1 87 ? 4.922 -11.18 -17.438 1 98.81 87 GLU A O 1
ATOM 642 N N . TYR A 1 88 ? 4.621 -12.391 -15.609 1 98.88 88 TYR A N 1
ATOM 643 C CA . TYR A 1 88 ? 6.027 -12.695 -15.375 1 98.88 88 TYR A CA 1
ATOM 644 C C . TYR A 1 88 ? 6.18 -13.859 -14.406 1 98.88 88 TYR A C 1
ATOM 646 O O . TYR A 1 88 ? 5.43 -13.969 -13.43 1 98.88 88 TYR A O 1
ATOM 654 N N . GLY A 1 89 ? 7.141 -14.719 -14.688 1 98.56 89 GLY A N 1
ATOM 655 C CA . GLY A 1 89 ? 7.457 -15.812 -13.781 1 98.56 89 GLY A CA 1
ATOM 656 C C . GLY A 1 89 ? 6.613 -17.047 -14.031 1 98.56 89 GLY A C 1
ATOM 657 O O . GLY A 1 89 ? 6.031 -17.203 -15.109 1 98.56 89 GLY A O 1
ATOM 658 N N . PRO A 1 90 ? 6.555 -17.891 -13.07 1 98.69 90 PRO A N 1
ATOM 659 C CA . PRO A 1 90 ? 7.273 -17.828 -11.797 1 98.69 90 PRO A CA 1
ATOM 660 C C . PRO A 1 90 ? 8.789 -17.844 -11.977 1 98.69 90 PRO A C 1
ATOM 662 O O . PRO A 1 90 ? 9.305 -18.453 -12.914 1 98.69 90 PRO A O 1
ATOM 665 N N . ALA A 1 91 ? 9.43 -17.016 -11.102 1 98.75 91 ALA A N 1
ATOM 666 C CA . ALA A 1 91 ? 10.891 -16.891 -11.133 1 98.75 91 ALA A CA 1
ATOM 667 C C . ALA A 1 91 ? 11.477 -16.969 -9.734 1 98.75 91 ALA A C 1
ATOM 669 O O . ALA A 1 91 ? 10.898 -16.438 -8.781 1 98.75 91 ALA A O 1
ATOM 670 N N . ASP A 1 92 ? 12.617 -17.625 -9.586 1 98.62 92 ASP A N 1
ATOM 671 C CA . ASP A 1 92 ? 13.477 -17.516 -8.406 1 98.62 92 ASP A CA 1
ATOM 672 C C . ASP A 1 92 ? 14.523 -16.422 -8.602 1 98.62 92 ASP A C 1
ATOM 674 O O . ASP A 1 92 ? 15.398 -16.531 -9.461 1 98.62 92 ASP A O 1
ATOM 678 N N . GLU A 1 93 ? 14.438 -15.414 -7.77 1 98.12 93 GLU A N 1
ATOM 679 C CA . GLU A 1 93 ? 15.297 -14.25 -7.984 1 98.12 93 GLU A CA 1
ATOM 680 C C . GLU A 1 93 ? 16.562 -14.344 -7.137 1 98.12 93 GLU A C 1
ATOM 682 O O . GLU A 1 93 ? 16.562 -14.953 -6.066 1 98.12 93 GLU A O 1
ATOM 687 N N . GLU A 1 94 ? 17.562 -13.648 -7.523 1 95.25 94 GLU A N 1
ATOM 688 C CA . GLU A 1 94 ? 18.859 -13.68 -6.863 1 95.25 94 GLU A CA 1
ATOM 689 C C . GLU A 1 94 ? 18.781 -13.055 -5.473 1 95.25 94 GLU A C 1
ATOM 691 O O . GLU A 1 94 ? 19.578 -13.383 -4.594 1 95.25 94 GLU A O 1
ATOM 696 N N . TRP A 1 95 ? 17.828 -12.258 -5.289 1 95.25 95 TRP A N 1
ATOM 697 C CA . TRP A 1 95 ? 17.703 -11.57 -4.004 1 95.25 95 TRP A CA 1
ATOM 698 C C . TRP A 1 95 ? 16.844 -12.375 -3.039 1 95.25 95 TRP A C 1
ATOM 700 O O . TRP A 1 95 ? 16.422 -11.859 -2.004 1 95.25 95 TRP A O 1
ATOM 710 N N . GLY A 1 96 ? 16.438 -13.586 -3.316 1 96.81 96 GLY A N 1
ATOM 711 C CA . GLY A 1 96 ? 15.961 -14.523 -2.316 1 96.81 96 GLY A CA 1
ATOM 712 C C . GLY A 1 96 ? 14.453 -14.648 -2.293 1 96.81 96 GLY A C 1
ATOM 713 O O . GLY A 1 96 ? 13.867 -15 -1.266 1 96.81 96 GLY A O 1
ATOM 714 N N . VAL A 1 97 ? 13.742 -14.398 -3.428 1 98.25 97 VAL A N 1
ATOM 715 C CA . VAL A 1 97 ? 12.297 -14.602 -3.453 1 98.25 97 VAL A CA 1
ATOM 716 C C . VAL A 1 97 ? 11.93 -15.516 -4.625 1 98.25 97 VAL A C 1
ATOM 718 O O . VAL A 1 97 ? 12.664 -15.602 -5.609 1 98.25 97 VAL A O 1
ATOM 721 N N . ARG A 1 98 ? 10.891 -16.25 -4.484 1 98.81 98 ARG A N 1
ATOM 722 C CA . ARG A 1 98 ? 10.125 -16.797 -5.602 1 98.81 98 ARG A CA 1
ATOM 723 C C . ARG A 1 98 ? 8.875 -15.977 -5.859 1 98.81 98 ARG A C 1
ATOM 725 O O . ARG A 1 98 ? 8.133 -15.648 -4.93 1 98.81 98 ARG A O 1
ATOM 732 N N . ARG A 1 99 ? 8.703 -15.609 -7.145 1 98.94 99 ARG A N 1
ATOM 733 C CA . ARG A 1 99 ? 7.621 -14.656 -7.355 1 98.94 99 ARG A CA 1
ATOM 734 C C . ARG A 1 99 ? 7.023 -14.805 -8.75 1 98.94 99 ARG A C 1
ATOM 736 O O . ARG A 1 99 ? 7.625 -15.43 -9.625 1 98.94 99 ARG A O 1
ATOM 743 N N . PHE A 1 100 ? 5.848 -14.25 -8.93 1 98.94 100 PHE A N 1
ATOM 744 C CA . PHE A 1 100 ? 5.25 -14.016 -10.242 1 98.94 100 PHE A CA 1
ATOM 745 C C . PHE A 1 100 ? 4.445 -12.719 -10.242 1 98.94 100 PHE A C 1
ATOM 747 O O . PHE A 1 100 ? 4.102 -12.195 -9.18 1 98.94 100 PHE A O 1
ATOM 754 N N . TYR A 1 101 ? 4.27 -12.18 -11.43 1 98.94 101 TYR A N 1
ATOM 755 C CA . TYR A 1 101 ? 3.41 -11.016 -11.609 1 98.94 101 TYR A CA 1
ATOM 756 C C . TYR A 1 101 ? 2.074 -11.414 -12.227 1 98.94 101 TYR A C 1
ATOM 758 O O . TYR A 1 101 ? 2.025 -12.266 -13.117 1 98.94 101 TYR A O 1
ATOM 766 N N . THR A 1 102 ? 1.081 -10.828 -11.797 1 98.94 102 THR A N 1
ATOM 767 C CA . THR A 1 102 ? -0.251 -10.906 -12.383 1 98.94 102 THR A CA 1
ATOM 768 C C . THR A 1 102 ? -0.953 -9.555 -12.32 1 98.94 102 THR A C 1
ATOM 770 O O . THR A 1 102 ? -0.339 -8.547 -11.961 1 98.94 102 THR A O 1
ATOM 773 N N . ARG A 1 103 ? -2.205 -9.477 -12.805 1 98.75 103 ARG A N 1
ATOM 774 C CA . ARG A 1 103 ? -2.984 -8.242 -12.75 1 98.75 103 ARG A CA 1
ATOM 775 C C . ARG A 1 103 ? -4.27 -8.438 -11.953 1 98.75 103 ARG A C 1
ATOM 777 O O . ARG A 1 103 ? -4.926 -9.477 -12.07 1 98.75 103 ARG A O 1
ATOM 784 N N . ASP A 1 104 ? -4.559 -7.414 -11.109 1 98.44 104 ASP A N 1
ATOM 785 C CA . ASP A 1 104 ? -5.805 -7.516 -10.359 1 98.44 104 ASP A CA 1
ATOM 786 C C . ASP A 1 104 ? -7.008 -7.188 -11.242 1 98.44 104 ASP A C 1
ATOM 788 O O . ASP A 1 104 ? -6.867 -7.039 -12.461 1 98.44 104 ASP A O 1
ATOM 792 N N . SER A 1 105 ? -8.203 -7.059 -10.656 1 96.75 105 SER A N 1
ATOM 793 C CA . SER A 1 105 ? -9.461 -6.918 -11.383 1 96.75 105 SER A CA 1
ATOM 794 C C . SER A 1 105 ? -9.523 -5.59 -12.133 1 96.75 105 SER A C 1
ATOM 796 O O . SER A 1 105 ? -10.359 -5.41 -13.023 1 96.75 105 SER A O 1
ATOM 798 N N . TYR A 1 106 ? -8.609 -4.684 -11.789 1 97.69 106 TYR A N 1
ATOM 799 C CA . TYR A 1 106 ? -8.625 -3.348 -12.375 1 97.69 106 TYR A CA 1
ATOM 800 C C . TYR A 1 106 ? -7.418 -3.137 -13.281 1 97.69 106 TYR A C 1
ATOM 802 O O . TYR A 1 106 ? -7.168 -2.02 -13.742 1 97.69 106 TYR A O 1
ATOM 810 N N . GLY A 1 107 ? -6.613 -4.152 -13.477 1 97.69 107 GLY A N 1
ATOM 811 C CA . GLY A 1 107 ? -5.477 -4.09 -14.383 1 97.69 107 GLY A CA 1
ATOM 812 C C . GLY A 1 107 ? -4.188 -3.691 -13.688 1 97.69 107 GLY A C 1
ATOM 813 O O . GLY A 1 107 ? -3.146 -3.547 -14.336 1 97.69 107 GLY A O 1
ATOM 814 N N . ARG A 1 108 ? -4.16 -3.539 -12.453 1 98.19 108 ARG A N 1
ATOM 815 C CA . ARG A 1 108 ? -2.949 -3.205 -11.711 1 98.19 108 ARG A CA 1
ATOM 816 C C . ARG A 1 108 ? -1.976 -4.379 -11.695 1 98.19 108 ARG A C 1
ATOM 818 O O . ARG A 1 108 ? -2.383 -5.527 -11.523 1 98.19 108 ARG A O 1
ATOM 825 N N . LEU A 1 109 ? -0.699 -4.02 -11.883 1 98.88 109 LEU A N 1
ATOM 826 C CA . LEU A 1 109 ? 0.339 -5.043 -11.82 1 98.88 109 LEU A CA 1
ATOM 827 C C . LEU A 1 109 ? 0.682 -5.383 -10.375 1 98.88 109 LEU A C 1
ATOM 829 O O . LEU A 1 109 ? 0.954 -4.488 -9.57 1 98.88 109 LEU A O 1
ATOM 833 N N . VAL A 1 110 ? 0.585 -6.691 -10.047 1 98.94 110 VAL A N 1
ATOM 834 C CA . VAL A 1 110 ? 0.815 -7.125 -8.672 1 98.94 110 VAL A CA 1
ATOM 835 C C . VAL A 1 110 ? 1.923 -8.18 -8.641 1 98.94 110 VAL A C 1
ATOM 837 O O . VAL A 1 110 ? 1.896 -9.141 -9.414 1 98.94 110 VAL A O 1
ATOM 840 N N . ASN A 1 111 ? 2.957 -7.883 -7.816 1 98.94 111 ASN A N 1
ATOM 841 C CA . ASN A 1 111 ? 4.004 -8.844 -7.492 1 98.94 111 ASN A CA 1
ATOM 842 C C . ASN A 1 111 ? 3.588 -9.758 -6.34 1 98.94 111 ASN A C 1
ATOM 844 O O . ASN A 1 111 ? 3.445 -9.305 -5.203 1 98.94 111 ASN A O 1
ATOM 848 N N . ILE A 1 112 ? 3.305 -11.047 -6.617 1 98.94 112 ILE A N 1
ATOM 849 C CA . ILE A 1 112 ? 3.014 -12.047 -5.598 1 98.94 112 ILE A CA 1
ATOM 850 C C . ILE A 1 112 ? 4.27 -12.859 -5.301 1 98.94 112 ILE A C 1
ATOM 852 O O . ILE A 1 112 ? 4.887 -13.414 -6.211 1 98.94 112 ILE A O 1
ATOM 856 N N . LEU A 1 113 ? 4.598 -12.961 -3.973 1 98.94 113 LEU A N 1
ATOM 857 C CA . LEU A 1 113 ? 5.918 -13.531 -3.723 1 98.94 113 LEU A CA 1
ATOM 858 C C . LEU A 1 113 ? 5.945 -14.273 -2.393 1 98.94 113 LEU A C 1
ATOM 860 O O . LEU A 1 113 ? 5.055 -14.094 -1.558 1 98.94 113 LEU A O 1
ATOM 864 N N . THR A 1 114 ? 6.895 -15.172 -2.223 1 98.81 114 THR A N 1
ATOM 865 C CA . THR A 1 114 ? 7.352 -15.734 -0.957 1 98.81 114 THR A CA 1
ATOM 866 C C . THR A 1 114 ? 8.859 -15.578 -0.81 1 98.81 114 THR A C 1
ATOM 868 O O . THR A 1 114 ? 9.602 -15.742 -1.78 1 98.81 114 THR A O 1
ATOM 871 N N . HIS A 1 115 ? 9.305 -15.242 0.382 1 97.88 115 HIS A N 1
ATOM 872 C CA . HIS A 1 115 ? 10.742 -15.25 0.65 1 97.88 115 HIS A CA 1
ATOM 873 C C . HIS A 1 115 ? 11.266 -16.672 0.788 1 97.88 115 HIS A C 1
ATOM 875 O O . HIS A 1 115 ? 10.609 -17.531 1.393 1 97.88 115 HIS A O 1
ATOM 881 N N . LYS A 1 116 ? 12.43 -16.906 0.231 1 91.94 116 LYS A N 1
ATOM 882 C CA . LYS A 1 116 ? 13.039 -18.234 0.317 1 91.94 116 LYS A CA 1
ATOM 883 C C . LYS A 1 116 ? 13.703 -18.438 1.673 1 91.94 116 LYS A C 1
ATOM 885 O O . LYS A 1 116 ? 14.258 -17.5 2.252 1 91.94 116 LYS A O 1
ATOM 890 N N . HIS A 1 117 ? 13.367 -19.672 2.41 1 74.81 117 HIS A N 1
ATOM 891 C CA . HIS A 1 117 ? 13.992 -20.078 3.662 1 74.81 117 HIS A CA 1
ATOM 892 C C . HIS A 1 117 ? 15.375 -20.672 3.418 1 74.81 117 HIS A C 1
ATOM 894 O O . HIS A 1 117 ? 15.633 -21.25 2.361 1 74.81 117 HIS A O 1
ATOM 900 N N . MET B 1 1 ? -4.418 -20.453 2.338 1 74.75 1 MET B N 1
ATOM 901 C CA . MET B 1 1 ? -3.424 -19.5 1.837 1 74.75 1 MET B CA 1
ATOM 902 C C . MET B 1 1 ? -3.549 -18.156 2.545 1 74.75 1 MET B C 1
ATOM 904 O O . MET B 1 1 ? -4.629 -17.562 2.57 1 74.75 1 MET B O 1
ATOM 908 N N . ALA B 1 2 ? -2.375 -17.766 3.207 1 92.06 2 ALA B N 1
ATOM 909 C CA . ALA B 1 2 ? -2.451 -16.578 4.051 1 92.06 2 ALA B CA 1
ATOM 910 C C . ALA B 1 2 ? -1.557 -15.469 3.512 1 92.06 2 ALA B C 1
ATOM 912 O O . ALA B 1 2 ? -0.424 -15.719 3.096 1 92.06 2 ALA B O 1
ATOM 913 N N . VAL B 1 3 ? -2.076 -14.328 3.26 1 98.62 3 VAL B N 1
ATOM 914 C CA . VAL B 1 3 ? -1.302 -13.117 2.98 1 98.62 3 VAL B CA 1
ATOM 915 C C . VAL B 1 3 ? -0.515 -12.711 4.227 1 98.62 3 VAL B C 1
ATOM 917 O O . VAL B 1 3 ? -1.067 -12.656 5.324 1 98.62 3 VAL B O 1
ATOM 920 N N . ARG B 1 4 ? 0.81 -12.398 4.02 1 98.56 4 ARG B N 1
ATOM 921 C CA . ARG B 1 4 ? 1.682 -12.055 5.141 1 98.56 4 ARG B CA 1
ATOM 922 C C . ARG B 1 4 ? 1.921 -10.547 5.207 1 98.56 4 ARG B C 1
ATOM 924 O O . ARG B 1 4 ? 2.115 -9.992 6.293 1 98.56 4 ARG B O 1
ATOM 931 N N . ARG B 1 5 ? 1.961 -9.906 4.047 1 98.69 5 ARG B N 1
ATOM 932 C CA . ARG B 1 5 ? 2.166 -8.469 3.971 1 98.69 5 ARG B CA 1
ATOM 933 C C . ARG B 1 5 ? 1.696 -7.922 2.627 1 98.69 5 ARG B C 1
ATOM 935 O O . ARG B 1 5 ? 1.673 -8.648 1.629 1 98.69 5 ARG B O 1
ATOM 942 N N . ILE B 1 6 ? 1.24 -6.754 2.627 1 98.88 6 ILE B N 1
ATOM 943 C CA . ILE B 1 6 ? 0.935 -5.969 1.438 1 98.88 6 ILE B CA 1
ATOM 944 C C . ILE B 1 6 ? 1.723 -4.66 1.47 1 98.88 6 ILE B C 1
ATOM 946 O O . ILE B 1 6 ? 1.573 -3.859 2.396 1 98.88 6 ILE B O 1
ATOM 950 N N . VAL B 1 7 ? 2.574 -4.48 0.507 1 98.94 7 VAL B N 1
ATOM 951 C CA . VAL B 1 7 ? 3.406 -3.285 0.441 1 98.94 7 VAL B CA 1
ATOM 952 C C . VAL B 1 7 ? 3.076 -2.496 -0.825 1 98.94 7 VAL B C 1
ATOM 954 O O . VAL B 1 7 ? 3.068 -3.053 -1.926 1 98.94 7 VAL B O 1
ATOM 957 N N . ALA B 1 8 ? 2.766 -1.224 -0.648 1 98.94 8 ALA B N 1
ATOM 958 C CA . ALA B 1 8 ? 2.602 -0.34 -1.799 1 98.94 8 ALA B CA 1
ATOM 959 C C . ALA B 1 8 ? 3.947 -0.013 -2.438 1 98.94 8 ALA B C 1
ATOM 961 O O . ALA B 1 8 ? 4.922 0.266 -1.735 1 98.94 8 ALA B O 1
ATOM 962 N N . ASN B 1 9 ? 3.988 -0.079 -3.773 1 98.88 9 ASN B N 1
ATOM 963 C CA . ASN B 1 9 ? 5.164 0.341 -4.527 1 98.88 9 ASN B CA 1
ATOM 964 C C . ASN B 1 9 ? 4.898 1.622 -5.312 1 98.88 9 ASN B C 1
ATOM 966 O O . ASN B 1 9 ? 3.877 1.74 -5.988 1 98.88 9 ASN B O 1
ATOM 970 N N . ILE B 1 10 ? 5.805 2.502 -5.215 1 98.81 10 ILE B N 1
ATOM 971 C CA . ILE B 1 10 ? 5.75 3.754 -5.965 1 98.81 10 ILE B CA 1
ATOM 972 C C . ILE B 1 10 ? 6.797 3.738 -7.074 1 98.81 10 ILE B C 1
ATOM 974 O O . ILE B 1 10 ? 7.992 3.613 -6.805 1 98.81 10 ILE B O 1
ATOM 978 N N . SER B 1 11 ? 6.32 3.859 -8.297 1 98.69 11 SER B N 1
ATOM 979 C CA . SER B 1 11 ? 7.234 3.949 -9.43 1 98.69 11 SER B CA 1
ATOM 980 C C . SER B 1 11 ? 7.848 5.34 -9.539 1 98.69 11 SER B C 1
ATOM 982 O O . SER B 1 11 ? 7.129 6.344 -9.539 1 98.69 11 SER B O 1
ATOM 984 N N . ALA B 1 12 ? 9.117 5.391 -9.602 1 98.31 12 ALA B N 1
ATOM 985 C CA . ALA B 1 12 ? 9.812 6.664 -9.781 1 98.31 12 ALA B CA 1
ATOM 986 C C . ALA B 1 12 ? 11.18 6.457 -10.438 1 98.31 12 ALA B C 1
ATOM 988 O O . ALA B 1 12 ? 11.867 5.48 -10.141 1 98.31 12 ALA B O 1
ATOM 989 N N . SER B 1 13 ? 11.562 7.387 -11.258 1 97.06 13 SER B N 1
ATOM 990 C CA . SER B 1 13 ? 12.875 7.309 -11.891 1 97.06 13 SER B CA 1
ATOM 991 C C . SER B 1 13 ? 13.992 7.551 -10.883 1 97.06 13 SER B C 1
ATOM 993 O O . SER B 1 13 ? 15.086 7.008 -11.023 1 97.06 13 SER B O 1
ATOM 995 N N . ASP B 1 14 ? 13.75 8.352 -9.867 1 96.19 14 ASP B N 1
ATOM 996 C CA . ASP B 1 14 ? 14.727 8.664 -8.828 1 96.19 14 ASP B CA 1
ATOM 997 C C . ASP B 1 14 ? 14.195 8.305 -7.445 1 96.19 14 ASP B C 1
ATOM 999 O O . ASP B 1 14 ? 13.656 9.164 -6.742 1 96.19 14 ASP B O 1
ATOM 1003 N N . PRO B 1 15 ? 14.508 7.109 -6.961 1 96.56 15 PRO B N 1
ATOM 1004 C CA . PRO B 1 15 ? 14.008 6.684 -5.652 1 96.56 15 PRO B CA 1
ATOM 1005 C C . PRO B 1 15 ? 14.562 7.52 -4.504 1 96.56 15 PRO B C 1
ATOM 1007 O O . PRO B 1 15 ? 13.945 7.602 -3.439 1 96.56 15 PRO B O 1
ATOM 1010 N N . ALA B 1 16 ? 15.633 8.203 -4.648 1 93.5 16 ALA B N 1
ATOM 1011 C CA . ALA B 1 16 ? 16.281 8.961 -3.586 1 93.5 16 ALA B CA 1
ATOM 1012 C C . ALA B 1 16 ? 15.461 10.188 -3.199 1 93.5 16 ALA B C 1
ATOM 1014 O O . ALA B 1 16 ? 15.531 10.664 -2.062 1 93.5 16 ALA B O 1
ATOM 1015 N N . ALA B 1 17 ? 14.688 10.656 -4.086 1 95.62 17 ALA B N 1
ATOM 1016 C CA . ALA B 1 17 ? 13.883 11.852 -3.834 1 95.62 17 ALA B CA 1
ATOM 1017 C C . ALA B 1 17 ? 12.789 11.57 -2.801 1 95.62 17 ALA B C 1
ATOM 1019 O O . ALA B 1 17 ? 12.203 12.492 -2.236 1 95.62 17 ALA B O 1
ATOM 1020 N N . ALA B 1 18 ? 12.562 10.289 -2.514 1 97.12 18 ALA B N 1
ATOM 1021 C CA . ALA B 1 18 ? 11.516 9.883 -1.581 1 97.12 18 ALA B CA 1
ATOM 1022 C C . ALA B 1 18 ? 11.836 10.336 -0.161 1 97.12 18 ALA B C 1
ATOM 1024 O O . ALA B 1 18 ? 10.938 10.445 0.681 1 97.12 18 ALA B O 1
ATOM 1025 N N . ARG B 1 19 ? 13.078 10.562 0.156 1 97.62 19 ARG B N 1
ATOM 1026 C CA . ARG B 1 19 ? 13.523 10.898 1.504 1 97.62 19 ARG B CA 1
ATOM 1027 C C . ARG B 1 19 ? 12.812 12.141 2.023 1 97.62 19 ARG B C 1
ATOM 1029 O O . ARG B 1 19 ? 12.453 12.211 3.199 1 97.62 19 ARG B O 1
ATOM 1036 N N . ARG B 1 20 ? 12.578 13.062 1.184 1 97.81 20 ARG B N 1
ATOM 1037 C CA . ARG B 1 20 ? 11.961 14.32 1.596 1 97.81 20 ARG B CA 1
ATOM 1038 C C . ARG B 1 20 ? 10.586 14.078 2.213 1 97.81 20 ARG B C 1
ATOM 1040 O O . ARG B 1 20 ? 10.258 14.656 3.25 1 97.81 20 ARG B O 1
ATOM 1047 N N . PHE B 1 21 ? 9.797 13.266 1.596 1 98.69 21 PHE B N 1
ATOM 1048 C CA . PHE B 1 21 ? 8.438 13.039 2.057 1 98.69 21 PHE B CA 1
ATOM 1049 C C . PHE B 1 21 ? 8.398 11.938 3.111 1 98.69 21 PHE B C 1
ATOM 1051 O O . PHE B 1 21 ? 7.922 12.164 4.227 1 98.69 21 PHE B O 1
ATOM 1058 N N . TYR B 1 22 ? 8.891 10.75 2.791 1 98.81 22 TYR B N 1
ATOM 1059 C CA . TYR B 1 22 ? 8.711 9.578 3.639 1 98.81 22 TYR B CA 1
ATOM 1060 C C . TYR B 1 22 ? 9.703 9.586 4.801 1 98.81 22 TYR B C 1
ATOM 1062 O O . TYR B 1 22 ? 9.406 9.07 5.879 1 98.81 22 TYR B O 1
ATOM 1070 N N . GLY B 1 23 ? 10.891 10.117 4.594 1 98.12 23 GLY B N 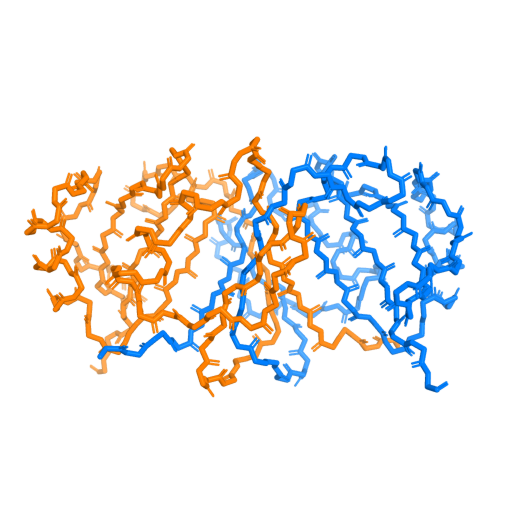1
ATOM 1071 C CA . GLY B 1 23 ? 11.859 10.266 5.668 1 98.12 23 GLY B CA 1
ATOM 1072 C C . GLY B 1 23 ? 11.656 11.539 6.473 1 98.12 23 GLY B C 1
ATOM 1073 O O . GLY B 1 23 ? 11.203 11.484 7.621 1 98.12 23 GLY B O 1
ATOM 1074 N N . ASP B 1 24 ? 11.805 12.664 5.82 1 97.75 24 ASP B N 1
ATOM 1075 C CA . ASP B 1 24 ? 11.836 13.945 6.52 1 97.75 24 ASP B CA 1
ATOM 1076 C C . ASP B 1 24 ? 10.461 14.305 7.07 1 97.75 24 ASP B C 1
ATOM 1078 O O . ASP B 1 24 ? 10.336 14.734 8.219 1 97.75 24 ASP B O 1
ATOM 1082 N N . LEU B 1 25 ? 9.453 14.148 6.324 1 98.56 25 LEU B N 1
ATOM 1083 C CA . LEU B 1 25 ? 8.125 14.547 6.781 1 98.56 25 LEU B CA 1
ATOM 1084 C C . LEU B 1 25 ? 7.539 13.484 7.711 1 98.56 25 LEU B C 1
ATOM 1086 O O . LEU B 1 25 ? 7.074 13.812 8.805 1 98.56 25 LEU B O 1
ATOM 1090 N N . LEU B 1 26 ? 7.59 12.172 7.273 1 98.62 26 LEU B N 1
ATOM 1091 C CA . LEU B 1 26 ? 6.816 11.156 7.977 1 98.62 26 LEU B CA 1
ATOM 1092 C C . LEU B 1 26 ? 7.672 10.438 9.016 1 98.62 26 LEU B C 1
ATOM 1094 O O . LEU B 1 26 ? 7.156 9.68 9.836 1 98.62 26 LEU B O 1
ATOM 1098 N N . GLY B 1 27 ? 8.977 10.594 8.906 1 98 27 GLY B N 1
ATOM 1099 C CA . GLY B 1 27 ? 9.867 10.062 9.93 1 98 27 GLY B CA 1
ATOM 1100 C C . GLY B 1 27 ? 10.148 8.586 9.766 1 98 27 GLY B C 1
ATOM 1101 O O . GLY B 1 27 ? 10.555 7.918 10.719 1 98 27 GLY B O 1
ATOM 1102 N N . LEU B 1 28 ? 9.922 8.039 8.609 1 98.62 28 LEU B N 1
ATOM 1103 C CA . LEU B 1 28 ? 10.242 6.637 8.375 1 98.62 28 LEU B CA 1
ATOM 1104 C C . LEU B 1 28 ? 11.742 6.461 8.125 1 98.62 28 LEU B C 1
ATOM 1106 O O . LEU B 1 28 ? 12.398 7.371 7.621 1 98.62 28 LEU B O 1
ATOM 1110 N N . ASP B 1 29 ? 12.195 5.238 8.422 1 98.25 29 ASP B N 1
ATOM 1111 C CA . ASP B 1 29 ? 13.602 4.906 8.227 1 98.25 29 ASP B CA 1
ATOM 1112 C C . ASP B 1 29 ? 13.812 4.152 6.914 1 98.25 29 ASP B C 1
ATOM 1114 O O . ASP B 1 29 ? 12.93 3.42 6.465 1 98.25 29 ASP B O 1
ATOM 1118 N N . VAL B 1 30 ? 15 4.336 6.344 1 98.25 30 VAL B N 1
ATOM 1119 C CA . VAL B 1 30 ? 15.383 3.488 5.219 1 98.25 30 VAL B CA 1
ATOM 1120 C C . VAL B 1 30 ? 15.68 2.074 5.711 1 98.25 30 VAL B C 1
ATOM 1122 O O . VAL B 1 30 ? 16.656 1.855 6.43 1 98.25 30 VAL B O 1
ATOM 1125 N N . ALA B 1 31 ? 14.852 1.167 5.316 1 98.12 31 ALA B N 1
ATOM 1126 C CA . ALA B 1 31 ? 15.031 -0.225 5.719 1 98.12 31 ALA B CA 1
ATOM 1127 C C . ALA B 1 31 ? 15.859 -0.991 4.695 1 98.12 31 ALA B C 1
ATOM 1129 O O . ALA B 1 31 ? 16.516 -1.98 5.031 1 98.12 31 ALA B O 1
ATOM 1130 N N . MET B 1 32 ? 15.75 -0.624 3.484 1 96.81 32 MET B N 1
ATOM 1131 C CA . MET B 1 32 ? 16.469 -1.224 2.363 1 96.81 32 MET B CA 1
ATOM 1132 C C . MET B 1 32 ? 16.75 -0.185 1.283 1 96.81 32 MET B C 1
ATOM 1134 O O . MET B 1 32 ? 15.891 0.641 0.966 1 96.81 32 MET B O 1
ATOM 1138 N N . ASP B 1 33 ? 17.938 -0.225 0.751 1 96.88 33 ASP B N 1
ATOM 1139 C CA . ASP B 1 33 ? 18.312 0.613 -0.383 1 96.88 33 ASP B CA 1
ATOM 1140 C C . ASP B 1 33 ? 19.234 -0.138 -1.338 1 96.88 33 ASP B C 1
ATOM 1142 O O . ASP B 1 33 ? 20.438 -0.254 -1.084 1 96.88 33 ASP B O 1
ATOM 1146 N N . PHE B 1 34 ? 18.625 -0.512 -2.471 1 94.62 34 PHE B N 1
ATOM 1147 C CA . PHE B 1 34 ? 19.422 -1.219 -3.473 1 94.62 34 PHE B CA 1
ATOM 1148 C C . PHE B 1 34 ? 19.609 -0.36 -4.719 1 94.62 34 PHE B C 1
ATOM 1150 O O . PHE B 1 34 ? 20 -0.865 -5.773 1 94.62 34 PHE B O 1
ATOM 1157 N N . GLY B 1 35 ? 19.375 0.828 -4.605 1 94.19 35 GLY B N 1
ATOM 1158 C CA . GLY B 1 35 ? 19.484 1.735 -5.734 1 94.19 35 GLY B CA 1
ATOM 1159 C C . GLY B 1 35 ? 18.234 1.789 -6.586 1 94.19 35 GLY B C 1
ATOM 1160 O O . GLY B 1 35 ? 17.562 2.816 -6.633 1 94.19 35 GLY B O 1
ATOM 1161 N N . TRP B 1 36 ? 17.906 0.611 -7.078 1 95.69 36 TRP B N 1
ATOM 1162 C CA . TRP B 1 36 ? 16.719 0.56 -7.926 1 95.69 36 TRP B CA 1
ATOM 1163 C C . TRP B 1 36 ? 15.461 0.485 -7.086 1 95.69 36 TRP B C 1
ATOM 1165 O O . TRP B 1 36 ? 14.352 0.707 -7.59 1 95.69 36 TRP B O 1
ATOM 1175 N N . ILE B 1 37 ? 15.578 0.143 -5.773 1 97.88 37 ILE B N 1
ATOM 1176 C CA . ILE B 1 37 ? 14.484 0.144 -4.816 1 97.88 37 ILE B CA 1
ATOM 1177 C C . ILE B 1 37 ? 14.953 0.74 -3.49 1 97.88 37 ILE B C 1
ATOM 1179 O O . ILE B 1 37 ? 16.062 0.462 -3.037 1 97.88 37 ILE B O 1
ATOM 1183 N N . VAL B 1 38 ? 14.141 1.575 -2.924 1 98.5 38 VAL B N 1
ATOM 1184 C CA . VAL B 1 38 ? 14.289 2.041 -1.549 1 98.5 38 VAL B CA 1
ATOM 1185 C C . VAL B 1 38 ? 13 1.785 -0.774 1 98.5 38 VAL B C 1
ATOM 1187 O O . VAL B 1 38 ? 11.914 2.184 -1.209 1 98.5 38 VAL B O 1
ATOM 1190 N N . THR B 1 39 ? 13.125 1.075 0.323 1 98.75 39 THR B N 1
ATOM 1191 C CA . THR B 1 39 ? 11.984 0.833 1.194 1 98.75 39 THR B CA 1
ATOM 1192 C C . THR B 1 39 ? 12.086 1.674 2.465 1 98.75 39 THR B C 1
ATOM 1194 O O . THR B 1 39 ? 13.117 1.684 3.129 1 98.75 39 THR B O 1
ATOM 1197 N N . TYR B 1 40 ? 11.047 2.404 2.75 1 98.81 40 TYR B N 1
ATOM 1198 C CA . TYR B 1 40 ? 10.891 3.152 3.992 1 98.81 40 TYR B CA 1
ATOM 1199 C C . TYR B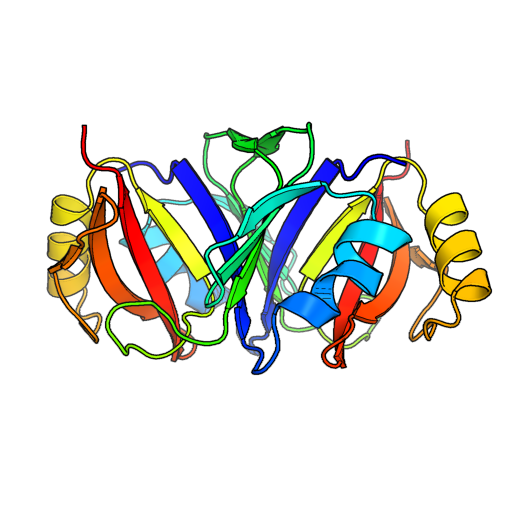 1 40 ? 9.969 2.414 4.957 1 98.81 40 TYR B C 1
ATOM 1201 O O . TYR B 1 40 ? 8.898 1.947 4.566 1 98.81 40 TYR B O 1
ATOM 1209 N N . ALA B 1 41 ? 10.43 2.303 6.203 1 98.69 41 ALA B N 1
ATOM 1210 C CA . ALA B 1 41 ? 9.656 1.536 7.176 1 98.69 41 ALA B CA 1
ATOM 1211 C C . ALA B 1 41 ? 9.641 2.236 8.531 1 98.69 41 ALA B C 1
ATOM 1213 O O . ALA B 1 41 ? 10.539 3.02 8.844 1 98.69 41 ALA B O 1
ATOM 1214 N N . GLY B 1 42 ? 8.523 2.012 9.195 1 98.12 42 GLY B N 1
ATOM 1215 C CA . GLY B 1 42 ? 8.422 2.453 10.578 1 98.12 42 GLY B CA 1
ATOM 1216 C C . GLY B 1 42 ? 8.539 1.318 11.578 1 98.12 42 GLY B C 1
ATOM 1217 O O . GLY B 1 42 ? 8.75 0.166 11.195 1 98.12 42 GLY B O 1
ATOM 1218 N N . ASP B 1 43 ? 8.352 1.664 12.875 1 96.19 43 ASP B N 1
ATOM 1219 C CA . ASP B 1 43 ? 8.508 0.685 13.945 1 96.19 43 ASP B CA 1
ATOM 1220 C C . ASP B 1 43 ? 7.195 -0.033 14.234 1 96.19 43 ASP B C 1
ATOM 1222 O O . ASP B 1 43 ? 7.184 -1.099 14.852 1 96.19 43 ASP B O 1
ATOM 1226 N N . ALA B 1 44 ? 6.145 0.431 13.734 1 97.69 44 ALA B N 1
ATOM 1227 C CA . ALA B 1 44 ? 4.824 -0.122 14.023 1 97.69 44 ALA B CA 1
ATOM 1228 C C . ALA B 1 44 ? 4.523 -1.325 13.141 1 97.69 44 ALA B C 1
ATOM 1230 O O . ALA B 1 44 ? 5.098 -1.467 12.055 1 97.69 44 ALA B O 1
ATOM 1231 N N . GLU B 1 45 ? 3.68 -2.213 13.727 1 98.31 45 GLU B N 1
ATOM 1232 C CA . GLU B 1 45 ? 3.01 -3.246 12.938 1 98.31 45 GLU B CA 1
ATOM 1233 C C . GLU B 1 45 ? 1.523 -2.941 12.781 1 98.31 45 GLU B C 1
ATOM 1235 O O . GLU B 1 45 ? 0.893 -2.41 13.703 1 98.31 45 GLU B O 1
ATOM 1240 N N . ALA B 1 46 ? 1.027 -3.246 11.641 1 98.5 46 ALA B N 1
ATOM 1241 C CA . ALA B 1 46 ? -0.395 -3.041 11.375 1 98.5 46 ALA B CA 1
ATOM 1242 C C . ALA B 1 46 ? -1.001 -4.242 10.656 1 98.5 46 ALA B C 1
ATOM 1244 O O . ALA B 1 46 ? -0.286 -5.012 10.008 1 98.5 46 ALA B O 1
ATOM 1245 N N . ARG B 1 47 ? -2.301 -4.391 10.867 1 98.5 47 ARG B N 1
ATOM 1246 C CA . ARG B 1 47 ? -3.023 -5.438 10.156 1 98.5 47 ARG B CA 1
ATOM 1247 C C . ARG B 1 47 ? -2.818 -5.312 8.648 1 98.5 47 ARG B C 1
ATOM 1249 O O . ARG B 1 47 ? -2.861 -4.211 8.102 1 98.5 47 ARG B O 1
ATOM 1256 N N . VAL B 1 48 ? -2.594 -6.422 7.914 1 98.56 48 VAL B N 1
ATOM 1257 C CA . VAL B 1 48 ? -2.471 -6.449 6.461 1 98.56 48 VAL B CA 1
ATOM 1258 C C . VAL B 1 48 ? -3.803 -6.059 5.824 1 98.56 48 VAL B C 1
ATOM 1260 O O . VAL B 1 48 ? -4.836 -6.664 6.109 1 98.56 48 VAL B O 1
ATOM 1263 N N . GLN B 1 49 ? -3.783 -5.023 4.93 1 98.88 49 GLN B N 1
ATOM 1264 C CA . GLN B 1 49 ? -5.039 -4.594 4.324 1 98.88 49 GLN B CA 1
ATOM 1265 C C . GLN B 1 49 ? -4.789 -3.744 3.082 1 98.88 49 GLN B C 1
ATOM 1267 O O . GLN B 1 49 ? -3.68 -3.246 2.877 1 98.88 49 GLN B O 1
ATOM 1272 N N . VAL B 1 50 ? -5.789 -3.678 2.209 1 98.94 50 VAL B N 1
ATOM 1273 C CA . VAL B 1 50 ? -5.859 -2.844 1.014 1 98.94 50 VAL B CA 1
ATOM 1274 C C . VAL B 1 50 ? -7.289 -2.342 0.816 1 98.94 50 VAL B C 1
ATOM 1276 O O . VAL B 1 50 ? -8.25 -3.045 1.142 1 98.94 50 VAL B O 1
ATOM 1279 N N . SER B 1 51 ? -7.434 -1.105 0.309 1 98.88 51 SER B N 1
ATOM 1280 C CA . SER B 1 51 ? -8.766 -0.551 0.111 1 98.88 51 SER B CA 1
ATOM 1281 C C . SER B 1 51 ? -9.023 -0.235 -1.358 1 98.88 51 SER B C 1
ATOM 1283 O O . SER B 1 51 ? -8.133 0.24 -2.062 1 98.88 51 SER B O 1
ATOM 1285 N N . VAL B 1 52 ? -10.203 -0.507 -1.832 1 98.88 52 VAL B N 1
ATOM 1286 C CA . VAL B 1 52 ? -10.703 -0.131 -3.15 1 98.88 52 VAL B CA 1
ATOM 1287 C C . VAL B 1 52 ? -11.789 0.933 -3.01 1 98.88 52 VAL B C 1
ATOM 1289 O O . VAL B 1 52 ? -12.734 0.764 -2.236 1 98.88 52 VAL B O 1
ATOM 1292 N N . MET B 1 53 ? -11.602 2.027 -3.742 1 98.62 53 MET B N 1
ATOM 1293 C CA . MET B 1 53 ? -12.445 3.197 -3.51 1 98.62 53 MET B CA 1
ATOM 1294 C C . MET B 1 53 ? -12.945 3.777 -4.828 1 98.62 53 MET B C 1
ATOM 1296 O O . MET B 1 53 ? -12.188 3.863 -5.801 1 98.62 53 MET B O 1
ATOM 1300 N N . SER B 1 54 ? -14.18 4.266 -4.832 1 98.62 54 SER B N 1
ATOM 1301 C CA . SER B 1 54 ? -14.703 5.023 -5.965 1 98.62 54 SER B CA 1
ATOM 1302 C C . SER B 1 54 ? -14.539 6.523 -5.75 1 98.62 54 SER B C 1
ATOM 1304 O O . SER B 1 54 ? -14.609 7.305 -6.703 1 98.62 54 SER B O 1
ATOM 1306 N N . GLU B 1 55 ? -14.398 6.934 -4.559 1 98.44 55 GLU B N 1
ATOM 1307 C CA . GLU B 1 55 ? -14.078 8.289 -4.121 1 98.44 55 GLU B CA 1
ATOM 1308 C C . GLU B 1 55 ? -13.328 8.273 -2.791 1 98.44 55 GLU B C 1
ATOM 1310 O O . GLU B 1 55 ? -13.305 7.258 -2.096 1 98.44 55 GLU B O 1
ATOM 1315 N N . GLY B 1 56 ? -12.703 9.477 -2.4 1 98.38 56 GLY B N 1
ATOM 1316 C CA . GLY B 1 56 ? -11.898 9.547 -1.19 1 98.38 56 GLY B CA 1
ATOM 1317 C C . GLY B 1 56 ? -12.711 9.891 0.044 1 98.38 56 GLY B C 1
ATOM 1318 O O . GLY B 1 56 ? -12.156 10.094 1.124 1 98.38 56 GLY B O 1
ATOM 1319 N N . GLY B 1 57 ? -14.055 9.906 -0.118 1 97.38 57 GLY B N 1
ATOM 1320 C CA . GLY B 1 57 ? -14.914 10.438 0.929 1 97.38 57 GLY B CA 1
ATOM 1321 C C . GLY B 1 57 ? -15.094 11.938 0.859 1 97.38 57 GLY B C 1
ATOM 1322 O O . GLY B 1 57 ? -14.148 12.664 0.53 1 97.38 57 GLY B O 1
ATOM 1323 N N . ALA B 1 58 ? -16.359 12.422 1.172 1 96.5 58 ALA B N 1
ATOM 1324 C CA . ALA B 1 58 ? -16.672 13.844 1.145 1 96.5 58 ALA B CA 1
ATOM 1325 C C . ALA B 1 58 ? -16.453 14.43 -0.247 1 96.5 58 ALA B C 1
ATOM 1327 O O . ALA B 1 58 ? -16.062 15.594 -0.382 1 96.5 58 ALA B O 1
ATOM 1328 N N . GLY B 1 59 ? -16.547 13.586 -1.242 1 96 59 GLY B N 1
ATOM 1329 C CA . GLY B 1 59 ? -16.453 14.039 -2.621 1 96 59 GLY B CA 1
ATOM 1330 C C . GLY B 1 59 ? -15.031 14.289 -3.084 1 96 59 GLY B C 1
ATOM 1331 O O . GLY B 1 59 ? -14.812 14.883 -4.141 1 96 59 GLY B O 1
ATOM 1332 N N . THR B 1 60 ? -14.055 13.875 -2.34 1 98.5 60 THR B N 1
ATOM 1333 C CA . THR B 1 60 ? -12.656 14.102 -2.705 1 98.5 60 THR B CA 1
ATOM 1334 C C . THR B 1 60 ? -12.164 13.023 -3.66 1 98.5 60 THR B C 1
ATOM 1336 O O . THR B 1 60 ? -12.781 11.953 -3.771 1 98.5 60 THR B O 1
ATOM 1339 N N . PRO B 1 61 ? -11.055 13.352 -4.418 1 98.69 61 PRO B N 1
ATOM 1340 C CA . PRO B 1 61 ? -10.445 12.297 -5.238 1 98.69 61 PRO B CA 1
ATOM 1341 C C . PRO B 1 61 ? -9.875 11.156 -4.406 1 98.69 61 PRO B C 1
ATOM 1343 O O . PRO B 1 61 ? -9.578 11.336 -3.221 1 98.69 61 PRO B O 1
ATOM 1346 N N . VAL B 1 62 ? -9.766 9.977 -5.016 1 98.88 62 VAL B N 1
ATOM 1347 C CA . VAL B 1 62 ? -9.188 8.828 -4.336 1 98.88 62 VAL B CA 1
ATOM 1348 C C . VAL B 1 62 ? -7.688 9.039 -4.137 1 98.88 62 VAL B C 1
ATOM 1350 O O . VAL B 1 62 ? -6.941 9.211 -5.102 1 98.88 62 VAL B O 1
ATOM 1353 N N . PRO B 1 63 ? -7.207 9.062 -2.852 1 98.94 63 PRO B N 1
ATOM 1354 C CA . PRO B 1 63 ? -5.758 9.094 -2.654 1 98.94 63 PRO B CA 1
ATOM 1355 C C . PRO B 1 63 ? -5.082 7.77 -3.01 1 98.94 63 PRO B C 1
ATOM 1357 O O . PRO B 1 63 ? -5.734 6.719 -3.006 1 98.94 63 PRO B O 1
ATOM 1360 N N . ASP B 1 64 ? -3.795 7.863 -3.273 1 98.88 64 ASP B N 1
ATOM 1361 C CA . ASP B 1 64 ? -3.023 6.664 -3.586 1 98.88 64 ASP B CA 1
ATOM 1362 C C . ASP B 1 64 ? -2.707 5.871 -2.318 1 98.88 64 ASP B C 1
ATOM 1364 O O . ASP B 1 64 ? -2.592 4.645 -2.359 1 98.88 64 ASP B O 1
ATOM 1368 N N . LEU B 1 65 ? -2.506 6.559 -1.24 1 98.94 65 LEU B N 1
ATOM 1369 C CA . LEU B 1 65 ? -2.197 5.98 0.064 1 98.94 65 LEU B CA 1
ATOM 1370 C C . LEU B 1 65 ? -3.021 6.648 1.16 1 98.94 65 LEU B C 1
ATOM 1372 O O . LEU B 1 65 ? -3.289 7.852 1.098 1 98.94 65 LEU B O 1
ATOM 1376 N N . SER B 1 66 ? -3.432 5.859 2.143 1 98.94 66 SER B N 1
ATOM 1377 C CA . SER B 1 66 ? -3.867 6.355 3.443 1 98.94 66 SER B CA 1
ATOM 1378 C C . SER B 1 66 ? -2.842 6.035 4.527 1 98.94 66 SER B C 1
ATOM 1380 O O . SER B 1 66 ? -2.537 4.867 4.773 1 98.94 66 SER B O 1
ATOM 1382 N N . ILE B 1 67 ? -2.301 7.055 5.117 1 98.94 67 ILE B N 1
ATOM 1383 C CA . ILE B 1 67 ? -1.266 6.898 6.133 1 98.94 67 ILE B CA 1
ATOM 1384 C C . ILE B 1 67 ? -1.765 7.445 7.469 1 98.94 67 ILE B C 1
ATOM 1386 O O . ILE B 1 67 ? -1.993 8.648 7.605 1 98.94 67 ILE B O 1
ATOM 1390 N N . GLU B 1 68 ? -1.94 6.52 8.391 1 98.94 68 GLU B N 1
ATOM 1391 C CA . GLU B 1 68 ? -2.34 6.926 9.734 1 98.94 68 GLU B CA 1
ATOM 1392 C C . GLU B 1 68 ? -1.129 7.32 10.578 1 98.94 68 GLU B C 1
ATOM 1394 O O . GLU B 1 68 ? -0.13 6.598 10.609 1 98.94 68 GLU B O 1
ATOM 1399 N N . VAL B 1 69 ? -1.259 8.43 11.242 1 98.81 69 VAL B N 1
ATOM 1400 C CA . VAL B 1 69 ? -0.201 8.922 12.117 1 98.81 69 VAL B CA 1
ATOM 1401 C C . VAL B 1 69 ? -0.762 9.164 13.523 1 98.81 69 VAL B C 1
ATOM 1403 O O . VAL B 1 69 ? -1.98 9.211 13.711 1 98.81 69 VAL B O 1
ATOM 1406 N N . ASP B 1 70 ? 0.148 9.211 14.539 1 97.81 70 ASP B N 1
ATOM 1407 C CA . ASP B 1 70 ? -0.303 9.367 15.922 1 97.81 70 ASP B CA 1
ATOM 1408 C C . ASP B 1 70 ? -0.805 10.789 16.172 1 97.81 70 ASP B C 1
ATOM 1410 O O . ASP B 1 70 ? -1.656 11 17.047 1 97.81 70 ASP B O 1
ATOM 1414 N N . ASP B 1 71 ? -0.257 11.758 15.438 1 98.06 71 ASP B N 1
ATOM 1415 C CA . ASP B 1 71 ? -0.612 13.164 15.609 1 98.06 71 ASP B CA 1
ATOM 1416 C C . ASP B 1 71 ? -0.667 13.883 14.266 1 98.06 71 ASP B C 1
ATOM 1418 O O . ASP B 1 71 ? 0.333 14.445 13.812 1 98.06 71 ASP B O 1
ATOM 1422 N N . VAL B 1 72 ? -1.904 13.992 13.734 1 98.69 72 VAL B N 1
ATOM 1423 C CA . VAL B 1 72 ? -2.078 14.508 12.383 1 98.69 72 VAL B CA 1
ATOM 1424 C C . VAL B 1 72 ? -1.815 16.016 12.367 1 98.69 72 VAL B C 1
ATOM 1426 O O . VAL B 1 72 ? -1.29 16.547 11.383 1 98.69 72 VAL B O 1
ATOM 1429 N N . ASP B 1 73 ? -2.064 16.734 13.422 1 98.62 73 ASP B N 1
ATOM 1430 C CA . ASP B 1 73 ? -1.841 18.172 13.461 1 98.62 73 ASP B CA 1
ATOM 1431 C C . ASP B 1 73 ? -0.348 18.5 13.453 1 98.62 73 ASP B C 1
ATOM 1433 O O . ASP B 1 73 ? 0.078 19.453 12.805 1 98.62 73 ASP B O 1
ATOM 1437 N N . ALA B 1 74 ? 0.38 17.672 14.141 1 98.56 74 ALA B N 1
ATOM 1438 C CA . ALA B 1 74 ? 1.828 17.859 14.133 1 98.56 74 ALA B CA 1
ATOM 1439 C C . ALA B 1 74 ? 2.402 17.625 12.734 1 98.56 74 ALA B C 1
ATOM 1441 O O . ALA B 1 74 ? 3.287 18.359 12.297 1 98.56 74 ALA B O 1
ATOM 1442 N N . VAL B 1 75 ? 1.941 16.609 12.055 1 98.75 75 VAL B N 1
ATOM 1443 C CA . VAL B 1 75 ? 2.424 16.328 10.703 1 98.75 75 VAL B CA 1
ATOM 1444 C C . VAL B 1 75 ? 2 17.453 9.758 1 98.75 75 VAL B C 1
ATOM 1446 O O . VAL B 1 75 ? 2.756 17.828 8.859 1 98.75 75 VAL B O 1
ATOM 1449 N N . LEU B 1 76 ? 0.778 17.953 9.938 1 98.81 76 LEU B N 1
ATOM 1450 C CA . LEU B 1 76 ? 0.298 19.078 9.125 1 98.81 76 LEU B CA 1
ATOM 1451 C C . LEU B 1 76 ? 1.209 20.281 9.266 1 98.81 76 LEU B C 1
ATOM 1453 O O . LEU B 1 76 ? 1.616 20.891 8.273 1 98.81 76 LEU B O 1
ATOM 1457 N N . GLU B 1 77 ? 1.554 20.625 10.469 1 98.62 77 GLU B N 1
ATOM 1458 C CA . GLU B 1 77 ? 2.441 21.75 10.719 1 98.62 77 GLU B CA 1
ATOM 1459 C C . GLU B 1 77 ? 3.795 21.547 10.047 1 98.62 77 GLU B C 1
ATOM 1461 O O . GLU B 1 77 ? 4.336 22.469 9.43 1 98.62 77 GLU B O 1
ATOM 1466 N N . ARG B 1 78 ? 4.324 20.406 10.172 1 98.44 78 ARG B N 1
ATOM 1467 C CA . ARG B 1 78 ? 5.605 20.078 9.555 1 98.44 78 ARG B CA 1
ATOM 1468 C C . ARG B 1 78 ? 5.516 20.141 8.031 1 98.44 78 ARG B C 1
ATOM 1470 O O . ARG B 1 78 ? 6.441 20.625 7.375 1 98.44 78 ARG B O 1
ATOM 1477 N N . ALA B 1 79 ? 4.418 19.609 7.516 1 98.75 79 ALA B N 1
ATOM 1478 C CA . ALA B 1 79 ? 4.219 19.641 6.07 1 98.75 79 ALA B CA 1
ATOM 1479 C C . ALA B 1 79 ? 4.23 21.078 5.547 1 98.75 79 ALA B C 1
ATOM 1481 O O . ALA B 1 79 ? 4.887 21.375 4.547 1 98.75 79 ALA B O 1
ATOM 1482 N N . ILE B 1 80 ? 3.514 21.938 6.227 1 98.62 80 ILE B N 1
ATOM 1483 C CA . ILE B 1 80 ? 3.455 23.344 5.84 1 98.62 80 ILE B CA 1
ATOM 1484 C C . ILE B 1 80 ? 4.848 23.969 5.938 1 98.62 80 ILE B C 1
ATOM 1486 O O . ILE B 1 80 ? 5.289 24.656 5.02 1 98.62 80 ILE B O 1
ATOM 1490 N N . ALA B 1 81 ? 5.516 23.703 7.012 1 98.25 81 ALA B N 1
ATOM 1491 C CA . ALA B 1 81 ? 6.848 24.25 7.238 1 98.25 81 ALA B CA 1
ATOM 1492 C C . ALA B 1 81 ? 7.82 23.797 6.152 1 98.25 81 ALA B C 1
ATOM 1494 O O . ALA B 1 81 ? 8.719 24.562 5.766 1 98.25 81 ALA B O 1
ATOM 1495 N N . LEU B 1 82 ? 7.621 22.578 5.676 1 97.81 82 LEU B N 1
ATOM 1496 C CA . LEU B 1 82 ? 8.516 22 4.68 1 97.81 82 LEU B CA 1
ATOM 1497 C C . LEU B 1 82 ? 8.086 22.391 3.27 1 97.81 82 LEU B C 1
ATOM 1499 O O . LEU B 1 82 ? 8.766 22.062 2.297 1 97.81 82 LEU B O 1
ATOM 1503 N N . GLY B 1 83 ? 6.969 23 3.145 1 98.06 83 GLY B N 1
ATOM 1504 C CA . GLY B 1 83 ? 6.543 23.547 1.868 1 98.06 83 GLY B CA 1
ATOM 1505 C C . GLY B 1 83 ? 5.707 22.578 1.051 1 98.06 83 GLY B C 1
ATOM 1506 O O . GLY B 1 83 ? 5.574 22.734 -0.164 1 98.06 83 GLY B O 1
ATOM 1507 N N . PHE B 1 84 ? 5.168 21.562 1.629 1 98.38 84 PHE B N 1
ATOM 1508 C CA . PHE B 1 84 ? 4.27 20.656 0.923 1 98.38 84 PHE B CA 1
ATOM 1509 C C . PHE B 1 84 ? 2.904 21.297 0.721 1 98.38 84 PHE B C 1
ATOM 1511 O O . PHE B 1 84 ? 2.461 22.109 1.546 1 98.38 84 PHE B O 1
ATOM 1518 N N . SER B 1 85 ? 2.25 20.938 -0.37 1 97.94 85 SER B N 1
ATOM 1519 C CA . SER B 1 85 ? 0.894 21.406 -0.626 1 97.94 85 SER B CA 1
ATOM 1520 C C . SER B 1 85 ? -0.108 20.766 0.322 1 97.94 85 SER B C 1
ATOM 1522 O O . SER B 1 85 ? 0.086 19.625 0.753 1 97.94 85 SER B O 1
ATOM 1524 N N . ILE B 1 86 ? -1.102 21.531 0.683 1 98.81 86 ILE B N 1
ATOM 1525 C CA . ILE B 1 86 ? -2.283 20.969 1.334 1 98.81 86 ILE B CA 1
ATOM 1526 C C . ILE B 1 86 ? -3.455 20.969 0.354 1 98.81 86 ILE B C 1
ATOM 1528 O O . ILE B 1 86 ? -4.039 22.016 0.065 1 98.81 86 ILE B O 1
ATOM 1532 N N . GLU B 1 87 ? -3.791 19.781 -0.103 1 98.81 87 GLU B N 1
ATOM 1533 C CA . GLU B 1 87 ? -4.73 19.641 -1.21 1 98.81 87 GLU B CA 1
ATOM 1534 C C . GLU B 1 87 ? -6.172 19.594 -0.709 1 98.81 87 GLU B C 1
ATOM 1536 O O . GLU B 1 87 ? -7.109 19.812 -1.48 1 98.81 87 GLU B O 1
ATOM 1541 N N . TYR B 1 88 ? -6.32 19.266 0.504 1 98.94 88 TYR B N 1
ATOM 1542 C CA . TYR B 1 88 ? -7.609 19.141 1.173 1 98.94 88 TYR B CA 1
ATOM 1543 C C . TYR B 1 88 ? -7.441 19.156 2.688 1 98.94 88 TYR B C 1
ATOM 1545 O O . TYR B 1 88 ? -6.5 18.562 3.219 1 98.94 88 TYR B O 1
ATOM 1553 N N . GLY B 1 89 ? -8.352 19.828 3.342 1 98.56 89 GLY B N 1
ATOM 1554 C CA . GLY B 1 89 ? -8.367 19.828 4.797 1 98.56 89 GLY B CA 1
ATOM 1555 C C . GLY B 1 89 ? -7.484 20.906 5.406 1 98.56 89 GLY B C 1
ATOM 1556 O O . GLY B 1 89 ? -7.129 21.875 4.738 1 98.56 89 GLY B O 1
ATOM 1557 N N . PRO B 1 90 ? -7.141 20.734 6.637 1 98.69 90 PRO B N 1
ATOM 1558 C CA . PRO B 1 90 ? -7.582 19.672 7.531 1 98.69 90 PRO B CA 1
ATOM 1559 C C . PRO B 1 90 ? -9.094 19.656 7.738 1 98.69 90 PRO B C 1
ATOM 1561 O O . PRO B 1 90 ? -9.727 20.719 7.719 1 98.69 90 PRO B O 1
ATOM 1564 N N . ALA B 1 91 ? -9.609 18.391 7.801 1 98.75 91 ALA B N 1
ATOM 1565 C CA . ALA B 1 91 ? -11.047 18.203 7.992 1 98.75 91 ALA B CA 1
ATOM 1566 C C . ALA B 1 91 ? -11.32 17.141 9.047 1 98.75 91 ALA B C 1
ATOM 1568 O O . ALA B 1 91 ? -10.609 16.125 9.117 1 98.75 91 ALA B O 1
ATOM 1569 N N . ASP B 1 92 ? -12.344 17.359 9.867 1 98.62 92 ASP B N 1
ATOM 1570 C CA . ASP B 1 92 ? -12.945 16.312 10.688 1 98.62 92 ASP B CA 1
ATOM 1571 C C . ASP B 1 92 ? -14.109 15.648 9.961 1 98.62 92 ASP B C 1
ATOM 1573 O O . ASP B 1 92 ? -15.125 16.281 9.688 1 98.62 92 ASP B O 1
ATOM 1577 N N . GLU B 1 93 ? -13.961 14.375 9.711 1 98.12 93 GLU B N 1
ATOM 1578 C CA . GLU B 1 93 ? -14.953 13.695 8.883 1 98.12 93 GLU B CA 1
ATOM 1579 C C . GLU B 1 93 ? -16 13 9.742 1 98.12 93 GLU B C 1
ATOM 1581 O O . GLU B 1 93 ? -15.719 12.594 10.875 1 98.12 93 GLU B O 1
ATOM 1586 N N . GLU B 1 94 ? -17.125 12.75 9.195 1 95.31 94 GLU B N 1
ATOM 1587 C CA . GLU B 1 94 ? -18.25 12.156 9.906 1 95.31 94 GLU B CA 1
ATOM 1588 C C . GLU B 1 94 ? -17.953 10.703 10.289 1 95.31 94 GLU B C 1
ATOM 1590 O O . GLU B 1 94 ? -18.516 10.188 11.25 1 95.31 94 GLU B O 1
ATOM 1595 N N . TRP B 1 95 ? -17.078 10.141 9.602 1 95.38 95 TRP B N 1
ATOM 1596 C CA . TRP B 1 95 ? -16.766 8.742 9.852 1 95.38 95 TRP B CA 1
ATOM 1597 C C . TRP B 1 95 ? -15.641 8.609 10.875 1 95.38 95 TRP B C 1
ATOM 1599 O O . TRP B 1 95 ? -15.062 7.531 11.031 1 95.38 95 TRP B O 1
ATOM 1609 N N . GLY B 1 96 ? -15.18 9.633 11.531 1 96.88 96 GLY B N 1
ATOM 1610 C CA . GLY B 1 96 ? -14.406 9.531 12.766 1 96.88 96 GLY B CA 1
ATOM 1611 C C . GLY B 1 96 ? -12.922 9.734 12.547 1 96.88 96 GLY B C 1
ATOM 1612 O O . GLY B 1 96 ? -12.102 9.227 13.32 1 96.88 96 GLY B O 1
ATOM 1613 N N . VAL B 1 97 ? -12.492 10.492 11.5 1 98.19 97 VAL B N 1
ATOM 1614 C CA . VAL B 1 97 ? -11.078 10.781 11.336 1 98.19 97 VAL B CA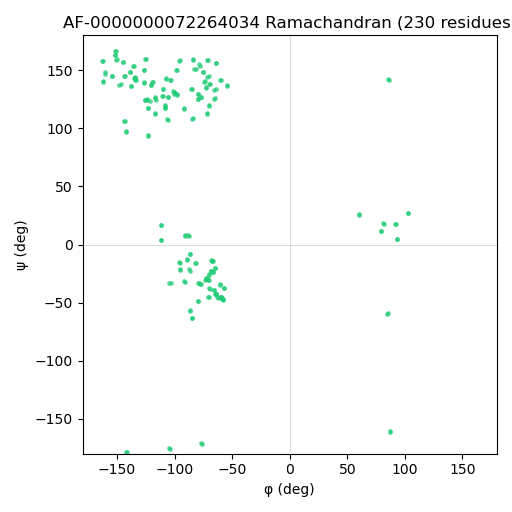 1
ATOM 1615 C C . VAL B 1 97 ? -10.867 12.289 11.219 1 98.19 97 VAL B C 1
ATOM 1617 O O . VAL B 1 97 ? -11.781 13.023 10.82 1 98.19 97 VAL B O 1
ATOM 1620 N N . ARG B 1 98 ? -9.758 12.766 11.648 1 98.81 98 ARG B N 1
ATOM 1621 C CA . ARG B 1 98 ? -9.188 14.031 11.211 1 98.81 98 ARG B CA 1
ATOM 1622 C C . ARG B 1 98 ? -8.102 13.812 10.164 1 98.81 98 ARG B C 1
ATOM 1624 O O . ARG B 1 98 ? -7.223 12.969 10.344 1 98.81 98 ARG B O 1
ATOM 1631 N N . ARG B 1 99 ? -8.234 14.57 9.062 1 98.94 99 ARG B N 1
ATOM 1632 C CA . ARG B 1 99 ? -7.32 14.211 7.98 1 98.94 99 ARG B CA 1
ATOM 1633 C C . ARG B 1 99 ? -7.008 15.422 7.105 1 98.94 99 ARG B C 1
ATOM 1635 O O . ARG B 1 99 ? -7.707 16.438 7.16 1 98.94 99 ARG B O 1
ATOM 1642 N N . PHE B 1 100 ? -5.953 15.305 6.328 1 98.94 100 PHE B N 1
ATOM 1643 C CA . PHE B 1 100 ? -5.664 16.203 5.215 1 98.94 100 PHE B CA 1
ATOM 1644 C C . PHE B 1 100 ? -5.004 15.438 4.07 1 98.94 100 PHE B C 1
ATOM 1646 O O . PHE B 1 100 ? -4.496 14.336 4.262 1 98.94 100 PHE B O 1
ATOM 1653 N N . TYR B 1 101 ? -5.133 16 2.885 1 98.94 101 TYR B N 1
ATOM 1654 C CA . TYR B 1 101 ? -4.445 15.461 1.717 1 98.94 101 TYR B CA 1
ATOM 1655 C C . TYR B 1 101 ? -3.23 16.312 1.361 1 98.94 101 TYR B C 1
ATOM 1657 O O . TYR B 1 101 ? -3.285 17.547 1.434 1 98.94 101 TYR B O 1
ATOM 1665 N N . THR B 1 102 ? -2.236 15.711 0.986 1 98.94 102 THR B N 1
ATOM 1666 C CA . THR B 1 102 ? -1.054 16.328 0.4 1 98.94 102 THR B CA 1
ATOM 1667 C C . THR B 1 102 ? -0.494 15.469 -0.729 1 98.94 102 THR B C 1
ATOM 1669 O O . THR B 1 102 ? -1.121 14.492 -1.142 1 98.94 102 THR B O 1
ATOM 1672 N N . ARG B 1 103 ? 0.625 15.898 -1.352 1 98.75 103 ARG B N 1
ATOM 1673 C CA . ARG B 1 103 ? 1.274 15.133 -2.412 1 98.75 103 ARG B CA 1
ATOM 1674 C C . ARG B 1 103 ? 2.711 14.781 -2.037 1 98.75 103 ARG B C 1
ATOM 1676 O O . ARG B 1 103 ? 3.428 15.609 -1.472 1 98.75 103 ARG B O 1
ATOM 1683 N N . ASP B 1 104 ? 3.062 13.508 -2.344 1 98.5 104 ASP B N 1
ATOM 1684 C CA . ASP B 1 104 ? 4.445 13.125 -2.062 1 98.5 104 ASP B CA 1
ATOM 1685 C C . ASP B 1 104 ? 5.395 13.703 -3.109 1 98.5 104 ASP B C 1
ATOM 1687 O O . ASP B 1 104 ? 4.988 14.508 -3.951 1 98.5 104 ASP B O 1
ATOM 1691 N N . SER B 1 105 ? 6.664 13.305 -3.09 1 96.81 105 SER B N 1
ATOM 1692 C CA . SER B 1 105 ? 7.723 13.883 -3.908 1 96.81 105 SER B CA 1
ATOM 1693 C C . SER B 1 105 ? 7.496 13.594 -5.391 1 96.81 105 SER B C 1
ATOM 1695 O O . SER B 1 105 ? 8.109 14.227 -6.25 1 96.81 105 SER B O 1
ATOM 1697 N N . TYR B 1 106 ? 6.594 12.656 -5.676 1 97.75 106 TYR B N 1
ATOM 1698 C CA . TYR B 1 106 ? 6.355 12.234 -7.051 1 97.75 106 TYR B CA 1
ATOM 1699 C C . TYR B 1 106 ? 4.973 12.664 -7.52 1 97.75 106 TYR B C 1
ATOM 1701 O O . TYR B 1 106 ? 4.523 12.266 -8.602 1 97.75 106 TYR B O 1
ATOM 1709 N N . GLY B 1 107 ? 4.25 13.375 -6.711 1 97.75 107 GLY B N 1
ATOM 1710 C CA . GLY B 1 107 ? 2.945 13.906 -7.078 1 97.75 107 GLY B CA 1
ATOM 1711 C C . GLY B 1 107 ? 1.799 13 -6.68 1 97.75 107 GLY B C 1
ATOM 1712 O O . GLY B 1 107 ? 0.638 13.289 -6.977 1 97.75 107 GLY B O 1
ATOM 1713 N N . ARG B 1 108 ? 2.023 11.969 -6.027 1 98.25 108 ARG B N 1
ATOM 1714 C CA . ARG B 1 108 ? 0.966 11.07 -5.562 1 98.25 108 ARG B CA 1
ATOM 1715 C C . ARG B 1 108 ? 0.135 11.727 -4.469 1 98.25 108 ARG B C 1
ATOM 1717 O O . ARG B 1 108 ? 0.68 12.383 -3.576 1 98.25 108 ARG B O 1
ATOM 1724 N N . LEU B 1 109 ? -1.176 11.516 -4.582 1 98.88 109 LEU B N 1
ATOM 1725 C CA . LEU B 1 109 ? -2.074 12.039 -3.557 1 98.88 109 LEU B CA 1
ATOM 1726 C C . LEU B 1 109 ? -2.074 11.133 -2.328 1 98.88 109 LEU B C 1
ATOM 1728 O O . LEU B 1 109 ? -2.254 9.922 -2.443 1 98.88 109 LEU B O 1
ATOM 1732 N N . VAL B 1 110 ? -1.793 11.742 -1.165 1 98.94 110 VAL B N 1
ATOM 1733 C CA . VAL B 1 110 ? -1.69 10.969 0.068 1 98.94 110 VAL B CA 1
ATOM 1734 C C . VAL B 1 110 ? -2.662 11.523 1.107 1 98.94 110 VAL B C 1
ATOM 1736 O O . VAL B 1 110 ? -2.705 12.734 1.346 1 98.94 110 VAL B O 1
ATOM 1739 N N . ASN B 1 111 ? -3.523 10.609 1.618 1 98.94 111 ASN B N 1
ATOM 1740 C CA . ASN B 1 111 ? -4.383 10.891 2.764 1 98.94 111 ASN B CA 1
ATOM 1741 C C . ASN B 1 111 ? -3.654 10.656 4.082 1 98.94 111 ASN B C 1
ATOM 1743 O O . ASN B 1 111 ? -3.334 9.516 4.422 1 98.94 111 ASN B O 1
ATOM 1747 N N . ILE B 1 112 ? -3.309 11.719 4.812 1 98.94 112 ILE B N 1
ATOM 1748 C CA . ILE B 1 112 ? -2.719 11.625 6.141 1 98.94 112 ILE B CA 1
ATOM 1749 C C . ILE B 1 112 ? -3.805 11.805 7.199 1 98.94 112 ILE B C 1
ATOM 1751 O O . ILE B 1 112 ? -4.547 12.789 7.176 1 98.94 112 ILE B O 1
ATOM 1755 N N . LEU B 1 113 ? -3.84 10.852 8.172 1 98.94 113 LEU B N 1
ATOM 1756 C CA . LEU B 1 113 ? -5.016 10.898 9.031 1 98.94 113 LEU B CA 1
ATOM 1757 C C . LEU B 1 113 ? -4.695 10.375 10.422 1 98.94 113 LEU B C 1
ATOM 1759 O O . LEU B 1 113 ? -3.678 9.711 10.625 1 98.94 113 LEU B O 1
ATOM 1763 N N . THR B 1 114 ? -5.5 10.734 11.406 1 98.81 114 THR B N 1
ATOM 1764 C CA . THR B 1 114 ? -5.629 10.102 12.711 1 98.81 114 THR B CA 1
ATOM 1765 C C . THR B 1 114 ? -7.086 9.75 13 1 98.81 114 THR B C 1
ATOM 1767 O O . THR B 1 114 ? -7.992 10.516 12.672 1 98.81 114 THR B O 1
ATOM 1770 N N . HIS B 1 115 ? -7.305 8.586 13.57 1 97.88 115 HIS B N 1
ATOM 1771 C CA . HIS B 1 115 ? -8.648 8.25 14.039 1 97.88 115 HIS B CA 1
ATOM 1772 C C . HIS B 1 115 ? -8.992 9.023 15.305 1 97.88 115 HIS B C 1
ATOM 1774 O O . HIS B 1 115 ? -8.148 9.188 16.188 1 97.88 115 HIS B O 1
ATOM 1780 N N . LYS B 1 116 ? -10.227 9.477 15.398 1 92.19 116 LYS B N 1
ATOM 1781 C CA . LYS B 1 116 ? -10.68 10.203 16.578 1 92.19 116 LYS B CA 1
ATOM 1782 C C . LYS B 1 116 ? -11.023 9.25 17.719 1 92.19 116 LYS B C 1
ATOM 1784 O O . LYS B 1 116 ? -11.531 8.156 17.469 1 92.19 116 LYS B O 1
ATOM 1789 N N . HIS B 1 117 ? -10.422 9.531 19.031 1 74.56 117 HIS B N 1
ATOM 1790 C CA . HIS B 1 117 ? -10.734 8.781 20.25 1 74.56 117 HIS B CA 1
ATOM 1791 C C . HIS B 1 117 ? -12.062 9.227 20.844 1 74.56 117 HIS B C 1
ATOM 1793 O O . HIS B 1 117 ? -12.461 10.383 20.688 1 74.56 117 HIS B O 1
#

Solvent-accessible surface area (backbone atoms only — not comparable to full-atom values): 12216 Å² total; per-residue (Å²): 121,50,51,48,36,58,32,42,36,42,76,35,90,58,36,74,57,43,43,61,40,50,26,68,63,48,57,30,40,80,74,43,76,73,72,44,36,31,30,36,27,48,91,30,62,26,67,25,45,41,32,27,20,57,39,50,57,96,83,35,72,58,36,48,32,42,35,33,30,78,49,43,68,60,46,50,52,49,36,52,75,72,66,47,61,74,77,37,68,81,41,80,46,93,88,43,33,37,34,32,29,31,49,46,78,84,64,46,39,32,34,40,24,23,77,65,133,119,51,52,46,35,57,31,41,37,41,76,35,91,60,37,74,56,42,42,60,40,48,26,68,62,49,56,28,40,81,74,43,77,72,72,44,35,31,29,36,28,48,90,30,62,26,70,26,45,41,33,27,19,56,39,51,58,97,84,35,73,58,35,47,32,40,35,34,30,78,50,44,66,61,47,50,52,50,36,51,74,71,66,47,60,74,76,38,65,79,41,78,46,93,88,44,34,39,33,33,29,30,50,46,78,83,64,46,39,32,35,40,24,24,74,65,132

pLDDT: mean 97.61, std 3.36, range [72.62, 98.94]